Protein AF-A0A8X6IQG6-F1 (afdb_monomer)

Solvent-accessible surface area (backbone atoms only — not comparable to full-atom values): 10370 Å² total; per-residue (Å²): 112,78,70,47,63,71,40,64,59,49,93,88,38,77,62,36,40,62,38,45,77,69,77,34,54,30,52,42,53,47,52,53,52,58,15,67,30,38,29,30,86,47,95,52,67,70,47,29,67,43,33,69,79,68,55,24,20,37,36,56,24,48,40,42,39,52,47,54,39,27,59,75,64,72,44,80,60,45,41,32,34,28,35,30,71,45,24,52,83,88,33,54,69,28,29,67,56,32,57,76,70,73,40,78,55,46,84,40,75,45,38,34,32,34,47,83,96,40,80,49,72,51,44,52,68,95,61,83,78,83,75,70,72,42,82,71,43,82,53,58,69,82,41,60,42,67,57,47,52,51,56,45,50,54,49,47,50,57,50,45,71,76,39,76,84,56,96,62,55,64,70,55,50,53,51,53,49,51,56,28,54,62,51,61,44,105

Sequence (186 aa):
MDDLSKTYLSHHKPISNLFLNLDIITFREALEYVHELPYGRNFDRTDCISVFNERRGTCSTKHALIYKLGCECEIDITLHIAVFMMNKVNTPKASAILNEYNLLHIPEMHCYLRYESRIIDITFPGNNMLLKLTEEEKIEPEHLGSYKIEKHKQFIESWLISNPTIPYNMEQIFKIRELCIKRLER

Radius of gyration: 17.17 Å; Cα contacts (8 Å, |Δi|>4): 295; chains: 1; bounding box: 40×28×49 Å

Organism: Trichonephila clavata (NCBI:txid2740835)

Foldseek 3Di:
DVVQQPQFADCPADLSVLCVVVVNTTLVSLLVQLLPFWADDFPDLLALCSCSVVSYYALLSSQLSSVSRCVNSVAPKFKKKWKFWAACVLQVLLHVLCVVQVHRTAIDIGMFMDHPNDTHGSGHPPDPDDTPTHPMDTDHSNCSPPNSVVVSLVVRQVVCVVVVVRPDDSVRSVVSVVVSSVSRTD

Structure (mmCIF, N/CA/C/O backbone):
data_AF-A0A8X6IQG6-F1
#
_entry.id   AF-A0A8X6IQG6-F1
#
loop_
_atom_site.group_PDB
_atom_site.id
_atom_site.type_symbol
_atom_site.label_atom_id
_atom_site.label_alt_id
_atom_site.label_comp_id
_atom_site.label_asym_id
_atom_site.label_entity_id
_atom_site.label_seq_id
_atom_site.pdbx_PDB_ins_code
_atom_site.Cartn_x
_atom_site.Cartn_y
_atom_site.Cartn_z
_atom_site.occupancy
_atom_site.B_iso_or_equiv
_atom_site.auth_seq_id
_atom_site.auth_comp_id
_atom_site.auth_asym_id
_atom_site.auth_atom_id
_atom_site.pdbx_PDB_model_num
ATOM 1 N N . MET A 1 1 ? -5.296 -0.445 -21.176 1.00 56.53 1 MET A N 1
ATOM 2 C CA . MET A 1 1 ? -3.862 -0.350 -20.824 1.00 56.53 1 MET A CA 1
ATOM 3 C C . MET A 1 1 ? -2.959 -0.546 -22.045 1.00 56.53 1 MET A C 1
ATOM 5 O O . MET A 1 1 ? -1.751 -0.588 -21.872 1.00 56.53 1 MET A O 1
ATOM 9 N N . ASP A 1 2 ? -3.499 -0.660 -23.269 1.00 59.06 2 ASP A N 1
ATOM 10 C CA . ASP A 1 2 ? -2.714 -1.019 -24.466 1.00 59.06 2 ASP A CA 1
ATOM 11 C C . ASP A 1 2 ? -1.579 -0.046 -24.809 1.00 59.06 2 ASP A C 1
ATOM 13 O O . ASP A 1 2 ? -0.629 -0.440 -25.483 1.00 59.06 2 ASP A O 1
ATOM 17 N N . ASP A 1 3 ? -1.639 1.179 -24.288 1.00 69.69 3 ASP A N 1
ATOM 18 C CA . ASP A 1 3 ? -0.569 2.167 -24.412 1.00 69.69 3 ASP A CA 1
ATOM 19 C C . ASP A 1 3 ? 0.678 1.794 -23.584 1.00 69.69 3 ASP A C 1
ATOM 21 O O . ASP A 1 3 ? 1.782 1.717 -24.112 1.00 69.69 3 ASP A O 1
ATOM 25 N N . LEU A 1 4 ? 0.493 1.375 -22.325 1.00 76.88 4 LEU A N 1
ATOM 26 C CA . LEU A 1 4 ? 1.587 0.961 -21.431 1.00 76.88 4 LEU A CA 1
ATOM 27 C C . LEU A 1 4 ? 2.329 -0.301 -21.908 1.00 76.88 4 LEU A C 1
ATOM 29 O O . LEU A 1 4 ? 3.479 -0.524 -21.539 1.00 76.88 4 LEU A O 1
ATOM 33 N N . SER A 1 5 ? 1.693 -1.138 -22.736 1.00 69.88 5 SER A N 1
ATOM 34 C CA . SER A 1 5 ? 2.342 -2.312 -23.356 1.00 69.88 5 SER A CA 1
ATOM 35 C C . SER A 1 5 ? 3.407 -1.949 -24.388 1.00 69.88 5 SER A C 1
ATOM 37 O O . SER A 1 5 ? 4.192 -2.815 -24.757 1.00 69.88 5 SER A O 1
ATOM 39 N N . LYS A 1 6 ? 3.425 -0.708 -24.888 1.00 81.94 6 LYS A N 1
ATOM 40 C CA . LYS A 1 6 ? 4.394 -0.259 -25.898 1.00 81.94 6 LYS A CA 1
ATOM 41 C C . LYS A 1 6 ? 5.604 0.447 -25.286 1.00 81.94 6 LYS A C 1
ATOM 43 O O . LYS A 1 6 ? 6.514 0.831 -26.016 1.00 81.94 6 LYS A O 1
ATOM 48 N N . THR A 1 7 ? 5.625 0.608 -23.964 1.00 92.31 7 THR A N 1
ATOM 49 C CA . THR A 1 7 ? 6.725 1.249 -23.249 1.00 92.31 7 THR A CA 1
ATOM 50 C C . THR A 1 7 ? 7.765 0.209 -22.845 1.00 92.31 7 THR A C 1
ATOM 52 O O . THR A 1 7 ? 7.551 -0.573 -21.916 1.00 92.31 7 THR A O 1
ATOM 55 N N . TYR A 1 8 ? 8.890 0.203 -23.561 1.00 94.50 8 TYR A N 1
ATOM 56 C CA . TYR A 1 8 ? 10.042 -0.653 -23.278 1.00 94.50 8 TYR A CA 1
ATOM 57 C C . TYR A 1 8 ? 10.948 -0.042 -22.210 1.00 94.50 8 TYR A C 1
ATOM 59 O O . TYR A 1 8 ? 11.123 1.175 -22.147 1.00 94.50 8 TYR A O 1
ATOM 67 N N . LEU A 1 9 ? 11.546 -0.905 -21.392 1.00 95.62 9 LEU A N 1
ATOM 68 C CA . LEU A 1 9 ? 12.498 -0.509 -20.360 1.00 95.62 9 LEU A CA 1
ATOM 69 C C . LEU A 1 9 ? 13.883 -0.220 -20.965 1.00 95.62 9 LEU A C 1
ATOM 71 O O . LEU A 1 9 ? 14.242 -0.747 -22.017 1.00 95.62 9 LEU A O 1
ATOM 75 N N . SER A 1 10 ? 14.679 0.615 -20.290 1.00 91.12 10 SER A N 1
ATOM 76 C CA . SER A 1 10 ? 16.006 1.041 -20.764 1.00 91.12 10 SER A CA 1
ATOM 77 C C . SER A 1 10 ? 17.134 0.552 -19.853 1.00 91.12 10 SER A C 1
ATOM 79 O O . SER A 1 10 ? 17.077 0.732 -18.637 1.00 91.12 10 SER A O 1
ATOM 81 N N . HIS A 1 11 ? 18.211 0.019 -20.445 1.00 81.12 11 HIS A N 1
ATOM 82 C CA . HIS A 1 11 ? 19.366 -0.567 -19.739 1.00 81.12 11 HIS A CA 1
ATOM 83 C C . HIS A 1 11 ? 20.247 0.435 -18.950 1.00 81.12 11 HIS A C 1
ATOM 85 O O . HIS A 1 11 ? 21.277 0.073 -18.376 1.00 81.12 11 HIS A O 1
ATOM 91 N N . HIS A 1 12 ? 19.867 1.712 -18.895 1.00 87.75 12 HIS A N 1
ATOM 92 C CA . HIS A 1 12 ? 20.648 2.776 -18.247 1.00 87.75 12 HIS A CA 1
ATOM 93 C C . HIS A 1 12 ? 19.973 3.374 -17.014 1.00 87.75 12 HIS A C 1
ATOM 95 O O . HIS A 1 12 ? 20.437 4.385 -16.483 1.00 87.75 12 HIS A O 1
ATOM 101 N N . LYS A 1 13 ? 18.873 2.775 -16.561 1.00 94.12 13 LYS A N 1
ATOM 102 C CA . LYS A 1 13 ? 18.085 3.290 -15.448 1.00 94.12 13 LYS A CA 1
ATOM 103 C C . LYS A 1 13 ? 18.003 2.244 -14.328 1.00 94.12 13 LYS A C 1
ATOM 105 O O . LYS A 1 13 ? 17.827 1.060 -14.622 1.00 94.12 13 LYS A O 1
ATOM 110 N N . PRO A 1 14 ? 18.209 2.634 -13.057 1.00 95.00 14 PRO A N 1
ATOM 111 C CA . PRO A 1 14 ? 18.399 1.682 -11.968 1.00 95.00 14 PRO A CA 1
ATOM 112 C C . PRO A 1 14 ? 17.194 0.768 -11.735 1.00 95.00 14 PRO A C 1
ATOM 114 O O . PRO A 1 14 ? 17.399 -0.431 -11.568 1.00 95.00 14 PRO A O 1
ATOM 117 N N . ILE A 1 15 ? 15.960 1.283 -11.754 1.00 96.50 15 ILE A N 1
ATOM 118 C CA . ILE A 1 15 ? 14.764 0.451 -11.549 1.00 96.50 15 ILE A CA 1
ATOM 119 C C . ILE A 1 15 ? 14.514 -0.437 -12.767 1.00 96.50 15 ILE A C 1
ATOM 121 O O . ILE A 1 15 ? 14.279 -1.633 -12.614 1.00 96.50 15 ILE A O 1
ATOM 125 N N . SER A 1 16 ? 14.631 0.120 -13.971 1.00 97.12 16 SER A N 1
ATOM 126 C CA . SER A 1 16 ? 14.515 -0.611 -15.236 1.00 97.12 16 SER A CA 1
ATOM 127 C C . SER A 1 16 ? 15.464 -1.810 -15.278 1.00 97.12 16 SER A C 1
ATOM 129 O O . SER A 1 16 ? 15.049 -2.914 -15.617 1.00 97.12 16 SER A O 1
ATOM 131 N N . ASN A 1 17 ? 16.714 -1.636 -14.837 1.00 96.75 17 ASN A N 1
ATOM 132 C CA . ASN A 1 17 ? 17.703 -2.713 -14.779 1.00 96.75 17 ASN A CA 1
ATOM 133 C C . ASN A 1 17 ? 17.312 -3.857 -13.833 1.00 96.75 17 ASN A C 1
ATOM 135 O O . ASN A 1 17 ? 17.641 -5.008 -14.114 1.00 96.75 17 ASN A O 1
ATOM 139 N N . LEU A 1 18 ? 16.595 -3.578 -12.739 1.00 96.56 18 LEU A N 1
ATOM 140 C CA . LEU A 1 18 ? 16.105 -4.633 -11.844 1.00 96.56 18 LEU A CA 1
ATOM 141 C C . LEU A 1 18 ? 15.099 -5.549 -12.549 1.00 96.56 18 LEU A C 1
ATOM 143 O O . LEU A 1 18 ? 15.159 -6.762 -12.371 1.00 96.56 18 LEU A O 1
ATOM 147 N N . PHE A 1 19 ? 14.211 -4.978 -13.365 1.00 97.62 19 PHE A N 1
ATOM 148 C CA . PHE A 1 19 ? 13.245 -5.737 -14.161 1.00 97.62 19 PHE A CA 1
ATOM 149 C C . PHE A 1 19 ? 13.908 -6.462 -15.336 1.00 97.62 19 PHE A C 1
ATOM 151 O O . PHE A 1 19 ? 13.657 -7.646 -15.540 1.00 97.62 19 PHE A O 1
ATOM 158 N N . LEU A 1 20 ? 14.815 -5.796 -16.052 1.00 97.12 20 LEU A N 1
ATOM 159 C CA . LEU A 1 20 ? 15.522 -6.386 -17.194 1.00 97.12 20 LEU A CA 1
ATOM 160 C C . LEU A 1 20 ? 16.348 -7.620 -16.795 1.00 97.12 20 LEU A C 1
ATOM 162 O O . LEU A 1 20 ? 16.423 -8.575 -17.559 1.00 97.12 20 LEU A O 1
ATOM 166 N N . ASN A 1 21 ? 16.897 -7.652 -15.576 1.00 95.88 21 ASN A N 1
ATOM 167 C CA . ASN A 1 21 ? 17.583 -8.831 -15.027 1.00 95.88 21 ASN A CA 1
ATOM 168 C C . ASN A 1 21 ? 16.657 -10.037 -14.764 1.00 95.88 21 ASN A C 1
ATOM 170 O O . ASN A 1 21 ? 17.147 -11.123 -14.457 1.00 95.88 21 ASN A O 1
ATOM 174 N N . LEU A 1 22 ? 15.338 -9.847 -14.834 1.00 95.69 22 LEU A N 1
ATOM 175 C CA . LEU A 1 22 ? 14.310 -10.885 -14.719 1.00 95.69 22 LEU A CA 1
ATOM 176 C C . LEU A 1 22 ? 13.639 -11.185 -16.070 1.00 95.69 22 LEU A C 1
ATOM 178 O O . LEU A 1 22 ? 12.553 -11.759 -16.083 1.00 95.69 22 LEU A O 1
ATOM 182 N N . ASP A 1 23 ? 14.247 -10.755 -17.181 1.00 96.88 23 ASP A N 1
ATOM 183 C CA . ASP A 1 23 ? 13.692 -10.845 -18.538 1.00 96.88 23 ASP A CA 1
ATOM 184 C C . ASP A 1 23 ? 12.343 -10.112 -18.711 1.00 96.88 23 ASP A C 1
ATOM 186 O O . ASP A 1 23 ? 11.574 -10.392 -19.629 1.00 96.88 23 ASP A O 1
ATOM 190 N N . ILE A 1 24 ? 12.062 -9.134 -17.841 1.00 97.12 24 ILE A N 1
ATOM 191 C CA . ILE A 1 24 ? 10.902 -8.241 -17.930 1.00 97.12 24 ILE A CA 1
ATOM 192 C C . ILE A 1 24 ? 11.326 -7.002 -18.714 1.00 97.12 24 ILE A C 1
ATOM 194 O O . ILE A 1 24 ? 12.172 -6.232 -18.252 1.00 97.12 24 ILE A O 1
ATOM 198 N N . ILE A 1 25 ? 10.748 -6.802 -19.899 1.00 96.56 25 ILE A N 1
ATOM 199 C CA . ILE A 1 25 ? 11.247 -5.832 -20.887 1.00 96.56 25 ILE A CA 1
ATOM 200 C C . ILE A 1 25 ? 10.296 -4.658 -21.133 1.00 96.56 25 ILE A C 1
ATOM 202 O O . ILE A 1 25 ? 10.705 -3.658 -21.727 1.00 96.56 25 ILE A O 1
ATOM 206 N N . THR A 1 26 ? 9.050 -4.738 -20.663 1.00 96.31 26 THR A N 1
ATOM 207 C CA . THR A 1 26 ? 8.055 -3.662 -20.777 1.00 96.31 26 THR A CA 1
ATOM 208 C C . THR A 1 26 ? 7.528 -3.189 -19.424 1.00 96.31 26 THR A C 1
ATOM 210 O O . THR A 1 26 ? 7.520 -3.915 -18.428 1.00 96.31 26 THR A O 1
ATOM 213 N N . PHE A 1 27 ? 7.008 -1.960 -19.397 1.00 96.19 27 PHE A N 1
ATOM 214 C CA . PHE A 1 27 ? 6.355 -1.400 -18.211 1.00 96.19 27 PHE A CA 1
ATOM 215 C C . PHE A 1 27 ? 5.127 -2.212 -17.774 1.00 96.19 27 PHE A C 1
ATOM 217 O O . PHE A 1 27 ? 4.870 -2.382 -16.581 1.00 96.19 27 PHE A O 1
ATOM 224 N N . ARG A 1 28 ? 4.367 -2.742 -18.739 1.00 95.00 28 ARG A N 1
ATOM 225 C CA . ARG A 1 28 ? 3.217 -3.608 -18.462 1.00 95.00 28 ARG A CA 1
ATOM 226 C C . ARG A 1 28 ? 3.632 -4.906 -17.772 1.00 95.00 28 ARG A C 1
ATOM 228 O O . ARG A 1 28 ? 3.028 -5.258 -16.765 1.00 95.00 28 ARG A O 1
ATOM 235 N N . GLU A 1 29 ? 4.652 -5.589 -18.280 1.00 96.25 29 GLU A N 1
ATOM 236 C CA . GLU A 1 29 ? 5.151 -6.819 -17.653 1.00 96.25 29 GLU A CA 1
ATOM 237 C C . GLU A 1 29 ? 5.670 -6.537 -16.233 1.00 96.25 29 GLU A C 1
ATOM 239 O O . GLU A 1 29 ? 5.449 -7.333 -15.326 1.00 96.25 29 GLU A O 1
ATOM 244 N N . ALA A 1 30 ? 6.290 -5.373 -16.001 1.00 96.94 30 ALA A N 1
ATOM 245 C CA . ALA A 1 30 ? 6.712 -4.950 -14.666 1.00 96.94 30 ALA A CA 1
ATOM 246 C C . ALA A 1 30 ? 5.527 -4.738 -13.705 1.00 96.94 30 ALA A C 1
ATOM 248 O O . ALA A 1 30 ? 5.566 -5.202 -12.562 1.00 96.94 30 ALA A O 1
ATOM 249 N N . LEU A 1 31 ? 4.459 -4.074 -14.165 1.00 95.50 31 LEU A N 1
ATOM 250 C CA . LEU A 1 31 ? 3.200 -3.931 -13.424 1.00 95.50 31 LEU A CA 1
ATOM 251 C C . LEU A 1 31 ? 2.612 -5.295 -13.041 1.00 95.50 31 LEU A C 1
ATOM 253 O O . LEU A 1 31 ? 2.273 -5.512 -11.878 1.00 95.50 31 LEU A O 1
ATOM 257 N N . GLU A 1 32 ? 2.503 -6.200 -14.015 1.00 95.44 32 GLU A N 1
ATOM 258 C CA . GLU A 1 32 ? 1.955 -7.549 -13.841 1.00 95.44 32 GLU A CA 1
ATOM 259 C C . GLU A 1 32 ? 2.816 -8.370 -12.872 1.00 95.44 32 GLU A C 1
ATOM 261 O O . GLU A 1 32 ? 2.297 -8.956 -11.924 1.00 95.44 32 GLU A O 1
ATOM 266 N N . TYR A 1 33 ? 4.141 -8.316 -13.013 1.00 97.06 33 TYR A N 1
ATOM 267 C CA . TYR A 1 33 ? 5.068 -8.971 -12.096 1.00 97.06 33 TYR A CA 1
ATOM 268 C C . TYR A 1 33 ? 4.887 -8.501 -10.646 1.00 97.06 33 TYR A C 1
ATOM 270 O O . TYR A 1 33 ? 4.728 -9.322 -9.742 1.00 97.06 33 TYR A O 1
ATOM 278 N N . VAL A 1 34 ? 4.874 -7.184 -10.397 1.00 97.31 34 VAL A N 1
ATOM 279 C CA . VAL A 1 34 ? 4.721 -6.644 -9.031 1.00 97.31 34 VAL A CA 1
ATOM 280 C C . VAL A 1 34 ? 3.318 -6.913 -8.468 1.00 97.31 34 VAL A C 1
ATOM 282 O O . VAL A 1 34 ? 3.161 -7.115 -7.255 1.00 97.31 34 VAL A O 1
ATOM 285 N N . HIS A 1 35 ? 2.296 -6.943 -9.326 1.00 95.75 35 HIS A N 1
ATOM 286 C CA . HIS A 1 35 ? 0.934 -7.310 -8.945 1.00 95.75 35 HIS A CA 1
ATOM 287 C C . HIS A 1 35 ? 0.863 -8.728 -8.370 1.00 95.75 35 HIS A C 1
ATOM 289 O O . HIS A 1 35 ? 0.289 -8.915 -7.293 1.00 95.75 35 HIS A O 1
ATOM 295 N N . GLU A 1 36 ? 1.516 -9.686 -9.031 1.00 96.19 36 GLU A N 1
ATOM 296 C CA . GLU A 1 36 ? 1.530 -11.098 -8.633 1.00 96.19 36 GLU A CA 1
ATOM 297 C C . GLU A 1 36 ? 2.322 -11.376 -7.348 1.00 96.19 36 GLU A C 1
ATOM 299 O O . GLU A 1 36 ? 2.091 -12.389 -6.681 1.00 96.19 36 GLU A O 1
ATOM 304 N N . LEU A 1 37 ? 3.218 -10.471 -6.934 1.00 96.62 37 LEU A N 1
ATOM 305 C CA . LEU A 1 37 ? 3.945 -10.642 -5.677 1.00 96.62 37 LEU A CA 1
ATOM 306 C C . LEU A 1 37 ? 2.983 -10.701 -4.469 1.00 96.62 37 LEU A C 1
ATOM 308 O O . LEU A 1 37 ? 1.997 -9.960 -4.409 1.00 96.62 37 LEU A O 1
ATOM 312 N N . PRO A 1 38 ? 3.270 -11.519 -3.446 1.00 95.69 38 PRO A N 1
ATOM 313 C CA . PRO A 1 38 ? 2.532 -11.524 -2.190 1.00 95.69 38 PRO A CA 1
ATOM 314 C C . PRO A 1 38 ? 2.387 -10.138 -1.551 1.00 95.69 38 PRO A C 1
ATOM 316 O O . PRO A 1 38 ? 3.282 -9.287 -1.605 1.00 95.69 38 PRO A O 1
ATOM 319 N N . TYR A 1 39 ? 1.244 -9.927 -0.899 1.00 95.88 39 TYR A N 1
ATOM 320 C CA . TYR A 1 39 ? 1.082 -8.793 0.001 1.00 95.88 39 TYR A CA 1
ATOM 321 C C . TYR A 1 39 ? 1.828 -9.077 1.306 1.00 95.88 39 TYR A C 1
ATOM 323 O O . TYR A 1 39 ? 1.640 -10.141 1.892 1.00 95.88 39 TYR A O 1
ATOM 331 N N . GLY A 1 40 ? 2.633 -8.132 1.787 1.00 94.69 40 GLY A N 1
ATOM 332 C CA . GLY A 1 40 ? 3.347 -8.285 3.054 1.00 94.69 40 GLY A CA 1
ATOM 333 C C . GLY A 1 40 ? 4.202 -7.078 3.411 1.00 94.69 40 GLY A C 1
ATOM 334 O O . GLY A 1 40 ? 4.637 -6.335 2.529 1.00 94.69 40 GLY A O 1
ATOM 335 N N . ARG A 1 41 ? 4.433 -6.863 4.710 1.00 93.56 41 ARG A N 1
ATOM 336 C CA . ARG A 1 41 ? 5.362 -5.831 5.185 1.00 93.56 41 ARG A CA 1
ATOM 337 C C . ARG A 1 41 ? 6.787 -6.143 4.728 1.00 93.56 41 ARG A C 1
ATOM 339 O O . ARG A 1 41 ? 7.302 -7.225 4.997 1.00 93.56 41 ARG A O 1
ATOM 346 N N . ASN A 1 42 ? 7.420 -5.164 4.092 1.00 94.75 42 ASN A N 1
ATOM 347 C CA . ASN A 1 42 ? 8.869 -5.140 3.914 1.00 94.75 42 ASN A CA 1
ATOM 348 C C . ASN A 1 42 ? 9.559 -4.751 5.230 1.00 94.75 42 ASN A C 1
ATOM 350 O O . ASN A 1 42 ? 8.933 -4.100 6.078 1.00 94.75 42 ASN A O 1
ATOM 354 N N . PHE A 1 43 ? 10.829 -5.133 5.391 1.00 90.56 43 PHE A N 1
ATOM 355 C CA . PHE A 1 43 ? 11.639 -4.775 6.559 1.00 90.56 43 PHE A CA 1
ATOM 356 C C . PHE A 1 43 ? 11.769 -3.254 6.695 1.00 90.56 43 PHE A C 1
ATOM 358 O O . PHE A 1 43 ? 11.436 -2.691 7.738 1.00 90.56 43 PHE A O 1
ATOM 365 N N . ASP A 1 44 ? 12.171 -2.592 5.609 1.00 89.12 44 ASP A N 1
ATOM 366 C CA . ASP A 1 44 ? 12.093 -1.142 5.473 1.00 89.12 44 ASP A CA 1
ATOM 367 C C . ASP A 1 44 ? 10.909 -0.776 4.573 1.00 89.12 44 ASP A C 1
ATOM 369 O O . ASP A 1 44 ? 10.819 -1.160 3.410 1.00 89.12 44 ASP A O 1
ATOM 373 N N . ARG A 1 45 ? 9.965 -0.023 5.137 1.00 86.69 45 ARG A N 1
ATOM 374 C CA . ARG A 1 45 ? 8.728 0.395 4.465 1.00 86.69 45 ARG A CA 1
ATOM 375 C C . ARG A 1 45 ? 8.921 1.609 3.555 1.00 86.69 45 ARG A C 1
ATOM 377 O O . ARG A 1 45 ? 7.992 1.950 2.823 1.00 86.69 45 ARG A O 1
ATOM 384 N N . THR A 1 46 ? 10.069 2.273 3.649 1.00 87.25 46 THR A N 1
ATOM 385 C CA . THR A 1 46 ? 10.440 3.445 2.846 1.00 87.25 46 THR A CA 1
ATOM 386 C C . THR A 1 46 ? 11.315 3.071 1.652 1.00 87.25 46 THR A C 1
ATOM 388 O O . THR A 1 46 ? 11.318 3.781 0.647 1.00 87.25 46 THR A O 1
ATOM 391 N N . ASP A 1 47 ? 11.965 1.907 1.703 1.00 92.00 47 ASP A N 1
ATOM 392 C CA . ASP A 1 47 ? 12.685 1.337 0.572 1.00 92.00 47 ASP A CA 1
ATOM 393 C C . ASP A 1 47 ? 11.757 0.499 -0.320 1.00 92.00 47 ASP A C 1
ATOM 395 O O . ASP A 1 47 ? 11.416 -0.642 -0.011 1.00 92.00 47 ASP A O 1
ATOM 399 N N . CYS A 1 48 ? 11.357 1.041 -1.470 1.00 92.44 48 CYS A N 1
ATOM 400 C CA . CYS A 1 48 ? 10.561 0.298 -2.448 1.00 92.44 48 CYS A CA 1
ATOM 401 C C . CYS A 1 48 ? 11.357 -0.783 -3.203 1.00 92.44 48 CYS A C 1
ATOM 403 O O . CYS A 1 48 ? 10.744 -1.672 -3.792 1.00 92.44 48 CYS A O 1
ATOM 405 N N . ILE A 1 49 ? 12.697 -0.746 -3.187 1.00 94.94 49 ILE A N 1
ATOM 406 C CA . ILE A 1 49 ? 13.538 -1.773 -3.829 1.00 94.94 49 ILE A CA 1
ATOM 407 C C . ILE A 1 49 ? 13.444 -3.101 -3.079 1.00 94.94 49 ILE A C 1
ATOM 409 O O . ILE A 1 49 ? 13.541 -4.168 -3.691 1.00 94.94 49 ILE A O 1
ATOM 413 N N . SER A 1 50 ? 13.149 -3.055 -1.777 1.00 94.50 50 SER A N 1
ATOM 414 C CA . SER A 1 50 ? 12.872 -4.234 -0.952 1.00 94.50 50 SER A CA 1
ATOM 415 C C . SER A 1 50 ? 11.802 -5.165 -1.540 1.00 94.50 50 SER A C 1
ATOM 417 O O . SER A 1 50 ? 11.828 -6.362 -1.261 1.00 94.50 50 SER A O 1
ATOM 419 N N . VAL A 1 51 ? 10.912 -4.668 -2.410 1.00 96.56 51 VAL A N 1
ATOM 420 C CA . VAL A 1 51 ? 9.919 -5.487 -3.123 1.00 96.56 51 VAL A CA 1
ATOM 421 C C . VAL A 1 51 ? 10.576 -6.572 -3.979 1.00 96.56 51 VAL A C 1
ATOM 423 O O . VAL A 1 51 ? 10.076 -7.696 -4.019 1.00 96.56 51 VAL A O 1
ATOM 426 N N . PHE A 1 52 ? 11.715 -6.276 -4.611 1.00 92.50 52 PHE A N 1
ATOM 427 C CA . PHE A 1 52 ? 12.484 -7.266 -5.368 1.00 92.50 52 PHE A CA 1
ATOM 428 C C . PHE A 1 52 ? 13.182 -8.267 -4.453 1.00 92.50 52 PHE A C 1
ATOM 430 O O . PHE A 1 52 ? 13.068 -9.477 -4.653 1.00 92.50 52 PHE A O 1
ATOM 437 N N . ASN A 1 53 ? 13.887 -7.759 -3.441 1.00 90.25 53 ASN A N 1
ATOM 438 C CA . ASN A 1 53 ? 14.730 -8.576 -2.569 1.00 90.25 53 ASN A CA 1
ATOM 439 C C . ASN A 1 53 ? 13.899 -9.520 -1.691 1.00 90.25 53 ASN A C 1
ATOM 441 O O . ASN A 1 53 ? 14.249 -10.684 -1.520 1.00 90.25 53 ASN A O 1
ATOM 445 N N . GLU A 1 54 ? 12.778 -9.031 -1.162 1.00 95.75 54 GLU A N 1
ATOM 446 C CA . GLU A 1 54 ? 11.884 -9.798 -0.292 1.00 95.75 54 GLU A CA 1
ATOM 447 C C . GLU A 1 54 ? 10.753 -10.501 -1.055 1.00 95.75 54 GLU A C 1
ATOM 449 O O . GLU A 1 54 ? 9.988 -11.250 -0.447 1.00 95.75 54 GLU A O 1
ATOM 454 N N . ARG A 1 55 ? 10.625 -10.261 -2.369 1.00 95.69 55 ARG A N 1
ATOM 455 C CA . ARG A 1 55 ? 9.577 -10.822 -3.242 1.00 95.69 55 ARG A CA 1
ATOM 456 C C . ARG A 1 55 ? 8.160 -10.646 -2.689 1.00 95.69 55 ARG A C 1
ATOM 458 O O . ARG A 1 55 ? 7.324 -11.536 -2.804 1.00 95.69 55 ARG A O 1
ATOM 465 N N . ARG A 1 56 ? 7.887 -9.500 -2.068 1.00 96.56 56 ARG A N 1
ATOM 466 C CA . ARG A 1 56 ? 6.583 -9.130 -1.496 1.00 96.56 56 ARG A CA 1
ATOM 467 C C . ARG A 1 56 ? 6.513 -7.627 -1.287 1.00 96.56 56 ARG A C 1
ATOM 469 O O . ARG A 1 56 ? 7.541 -6.958 -1.220 1.00 96.56 56 ARG A O 1
ATOM 476 N N . GLY A 1 57 ? 5.315 -7.092 -1.102 1.00 96.56 57 GLY A N 1
ATOM 477 C CA . GLY A 1 57 ? 5.189 -5.702 -0.684 1.00 96.56 57 GLY A CA 1
ATOM 478 C C . GLY A 1 57 ? 3.793 -5.311 -0.247 1.00 96.56 57 GLY A C 1
ATOM 479 O O . GLY A 1 57 ? 2.831 -6.058 -0.401 1.00 96.56 57 GLY A O 1
ATOM 480 N N . THR A 1 58 ? 3.680 -4.107 0.296 1.00 95.56 58 THR A N 1
ATOM 481 C CA . THR A 1 58 ? 2.389 -3.502 0.645 1.00 95.56 58 THR A CA 1
ATOM 482 C C . THR A 1 58 ? 1.887 -2.619 -0.492 1.00 95.56 58 THR A C 1
ATOM 484 O O . THR A 1 58 ? 2.604 -2.389 -1.465 1.00 95.56 58 THR A O 1
ATOM 487 N N . CYS A 1 59 ? 0.690 -2.041 -0.346 1.00 95.62 59 CYS A N 1
ATOM 488 C CA . CYS A 1 59 ? 0.223 -1.012 -1.272 1.00 95.62 59 CYS A CA 1
ATOM 489 C C . CYS A 1 59 ? 1.224 0.155 -1.380 1.00 95.62 59 CYS A C 1
ATOM 491 O O . CYS A 1 59 ? 1.435 0.676 -2.463 1.00 95.62 59 CYS A O 1
ATOM 493 N N . SER A 1 60 ? 1.914 0.536 -0.300 1.00 96.50 60 SER A N 1
ATOM 494 C CA . SER A 1 60 ? 2.915 1.608 -0.356 1.00 96.50 60 SER A CA 1
ATOM 495 C C . SER A 1 60 ? 4.135 1.227 -1.202 1.00 96.50 60 SER A C 1
ATOM 497 O O . SER A 1 60 ? 4.455 1.914 -2.167 1.00 96.50 60 SER A O 1
ATOM 499 N N . THR A 1 61 ? 4.818 0.134 -0.858 1.00 97.12 61 THR A N 1
ATOM 500 C CA . THR A 1 61 ? 6.108 -0.224 -1.471 1.00 97.12 61 THR A CA 1
ATOM 501 C C . THR A 1 61 ? 5.958 -0.697 -2.915 1.00 97.12 61 THR A C 1
ATOM 503 O O . THR A 1 61 ? 6.755 -0.297 -3.762 1.00 97.12 61 THR A O 1
ATOM 506 N N . LYS A 1 62 ? 4.900 -1.458 -3.230 1.00 97.62 62 LYS A N 1
ATOM 507 C CA . LYS A 1 62 ? 4.611 -1.894 -4.605 1.00 97.62 62 LYS A CA 1
ATOM 508 C C . LYS A 1 62 ? 4.346 -0.716 -5.545 1.00 97.62 62 LYS A C 1
ATOM 510 O O . LYS A 1 62 ? 4.951 -0.635 -6.610 1.00 97.62 62 LYS A O 1
ATOM 515 N N . HIS A 1 63 ? 3.474 0.213 -5.151 1.00 97.62 63 HIS A N 1
ATOM 516 C CA . HIS A 1 63 ? 3.140 1.355 -6.003 1.00 97.62 63 HIS A CA 1
ATOM 517 C C . HIS A 1 63 ? 4.281 2.368 -6.089 1.00 97.62 63 HIS A C 1
ATOM 519 O O . HIS A 1 63 ? 4.506 2.909 -7.164 1.00 97.62 63 HIS A O 1
ATOM 525 N N . ALA A 1 64 ? 5.056 2.575 -5.019 1.00 97.56 64 ALA A N 1
ATOM 526 C CA . ALA A 1 64 ? 6.265 3.397 -5.088 1.00 97.56 64 ALA A CA 1
ATOM 527 C C . ALA A 1 64 ? 7.292 2.851 -6.082 1.00 97.56 64 ALA A C 1
ATOM 529 O O . ALA A 1 64 ? 7.904 3.626 -6.814 1.00 97.56 64 ALA A O 1
ATOM 530 N N . LEU A 1 65 ? 7.470 1.526 -6.122 1.00 97.69 65 LEU A N 1
ATOM 531 C CA . LEU A 1 65 ? 8.390 0.898 -7.062 1.00 97.69 65 LEU A CA 1
ATOM 532 C C . LEU A 1 65 ? 7.971 1.172 -8.511 1.00 97.69 65 LEU A C 1
ATOM 534 O O . LEU A 1 65 ? 8.781 1.624 -9.319 1.00 97.69 65 LEU A O 1
ATOM 538 N N . ILE A 1 66 ? 6.696 0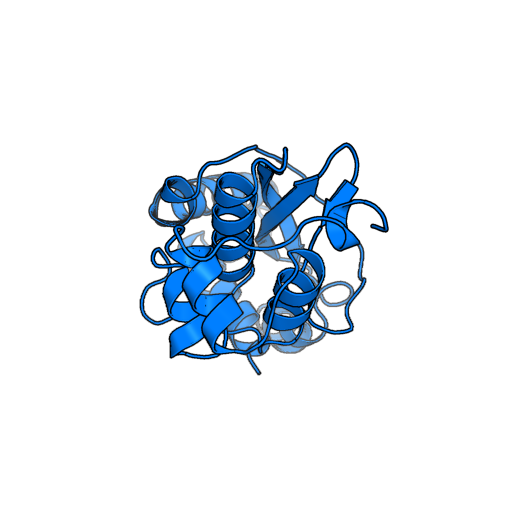.939 -8.823 1.00 97.88 66 ILE A N 1
ATOM 539 C CA . ILE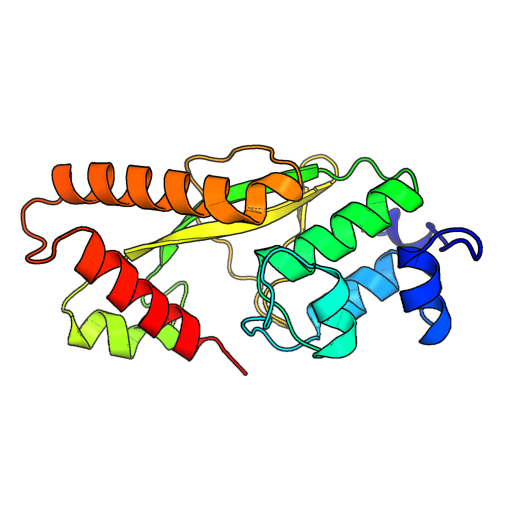 A 1 66 ? 6.159 1.169 -10.166 1.00 97.88 66 ILE A CA 1
ATOM 540 C C . ILE A 1 66 ? 6.114 2.657 -10.519 1.00 97.88 66 ILE A C 1
ATOM 542 O O . ILE A 1 66 ? 6.393 3.005 -11.661 1.00 97.88 66 ILE A O 1
ATOM 546 N N . TYR A 1 67 ? 5.821 3.544 -9.565 1.00 97.94 67 TYR A N 1
ATOM 547 C CA . TYR A 1 67 ? 5.912 4.990 -9.777 1.00 97.94 67 TYR A CA 1
ATOM 548 C C . TYR A 1 67 ? 7.316 5.387 -10.236 1.00 97.94 67 TYR A C 1
ATOM 550 O O . TYR A 1 67 ? 7.460 6.014 -11.280 1.00 97.94 67 TYR A O 1
ATOM 558 N N . LYS A 1 68 ? 8.358 4.946 -9.514 1.00 97.12 68 LYS A N 1
ATOM 559 C CA . LYS A 1 68 ? 9.751 5.234 -9.885 1.00 97.12 68 LYS A CA 1
ATOM 560 C C . LYS A 1 68 ? 10.115 4.664 -11.255 1.00 97.12 68 LYS A C 1
ATOM 562 O O . LYS A 1 68 ? 10.779 5.352 -12.025 1.00 97.12 68 LYS A O 1
ATOM 567 N N . LEU A 1 69 ? 9.653 3.455 -11.583 1.00 97.31 69 LEU A N 1
ATOM 568 C CA . LEU A 1 69 ? 9.811 2.902 -12.931 1.00 97.31 69 LEU A CA 1
ATOM 569 C C . LEU A 1 69 ? 9.120 3.782 -13.987 1.00 97.31 69 LEU A C 1
ATOM 571 O O . LEU A 1 69 ? 9.684 4.028 -15.049 1.00 97.31 69 LEU A O 1
ATOM 575 N N . GLY A 1 70 ? 7.921 4.284 -13.687 1.00 96.31 70 GLY A N 1
ATOM 576 C CA . GLY A 1 70 ? 7.166 5.170 -14.569 1.00 96.31 70 GLY A CA 1
ATOM 577 C C . GLY A 1 70 ? 7.910 6.474 -14.834 1.00 96.31 70 GLY A C 1
ATOM 578 O O . GLY A 1 70 ? 8.018 6.878 -15.987 1.00 96.31 70 GLY A O 1
ATOM 579 N N . CYS A 1 71 ? 8.523 7.063 -13.802 1.00 95.81 71 CYS A N 1
ATOM 580 C CA . CYS A 1 71 ? 9.396 8.227 -13.956 1.00 95.81 71 CYS A CA 1
ATOM 581 C C . CYS A 1 71 ? 10.598 7.938 -14.870 1.00 95.81 71 CYS A C 1
ATOM 583 O O . CYS A 1 71 ? 10.948 8.772 -15.699 1.00 95.81 71 CYS A O 1
ATOM 585 N N . GLU A 1 72 ? 11.236 6.768 -14.744 1.00 96.75 72 GLU A N 1
ATOM 586 C CA . GLU A 1 72 ? 12.351 6.380 -15.624 1.00 96.75 72 GLU A CA 1
ATOM 587 C C . GLU A 1 72 ? 11.930 6.202 -17.086 1.00 96.75 72 GLU A C 1
ATOM 589 O O . GLU A 1 72 ? 12.749 6.431 -17.978 1.00 96.75 72 GLU A O 1
ATOM 594 N N . CYS A 1 73 ? 10.675 5.806 -17.304 1.00 95.12 73 CYS A N 1
ATOM 595 C CA . CYS A 1 73 ? 10.062 5.590 -18.611 1.00 95.12 73 CYS A CA 1
ATOM 596 C C . CYS A 1 73 ? 9.316 6.825 -19.150 1.00 95.12 73 CYS A C 1
ATOM 598 O O . CYS A 1 73 ? 8.645 6.712 -20.173 1.00 95.12 73 CYS A O 1
ATOM 600 N N . GLU A 1 74 ? 9.391 7.969 -18.459 1.00 94.62 74 GLU A N 1
ATOM 601 C CA . GLU A 1 74 ? 8.691 9.217 -18.811 1.00 94.62 74 GLU A CA 1
ATOM 602 C C . GLU A 1 74 ? 7.163 9.049 -18.957 1.00 94.62 74 GLU A C 1
ATOM 604 O O . GLU A 1 74 ? 6.503 9.726 -19.744 1.00 94.62 74 GLU A O 1
ATOM 609 N N . ILE A 1 75 ? 6.584 8.140 -18.170 1.00 94.44 75 ILE A N 1
ATOM 610 C CA . ILE A 1 75 ? 5.139 7.912 -18.105 1.00 94.44 75 ILE A CA 1
ATOM 611 C C . ILE A 1 75 ? 4.536 8.900 -17.105 1.00 94.44 75 ILE A C 1
ATOM 613 O O . ILE A 1 75 ? 4.960 8.945 -15.950 1.00 94.44 75 ILE A O 1
ATOM 617 N N . ASP A 1 76 ? 3.502 9.640 -17.519 1.00 94.81 76 ASP A N 1
ATOM 618 C CA . ASP A 1 76 ? 2.731 10.534 -16.641 1.00 94.81 76 ASP A CA 1
ATOM 619 C C . ASP A 1 76 ? 1.815 9.736 -15.699 1.00 94.81 76 ASP A C 1
ATOM 621 O O . ASP A 1 76 ? 0.598 9.618 -15.872 1.00 94.81 76 ASP A O 1
ATOM 625 N N . ILE A 1 77 ? 2.446 9.102 -14.717 1.00 95.88 77 ILE A N 1
ATOM 626 C CA . ILE A 1 77 ? 1.805 8.370 -13.636 1.00 95.88 77 ILE A CA 1
ATOM 627 C C . ILE A 1 77 ? 2.028 9.129 -12.334 1.00 95.88 77 ILE A C 1
ATOM 629 O O . ILE A 1 77 ? 3.092 9.690 -12.094 1.00 95.88 77 ILE A O 1
ATOM 633 N N . THR A 1 78 ? 1.022 9.153 -11.468 1.00 97.62 78 THR A N 1
ATOM 634 C CA . THR A 1 78 ? 1.080 9.857 -10.183 1.00 97.62 78 THR A CA 1
ATOM 635 C C . THR A 1 78 ? 0.777 8.908 -9.036 1.00 97.62 78 THR A C 1
ATOM 637 O O . THR A 1 78 ? -0.016 7.978 -9.182 1.00 97.62 78 THR A O 1
ATOM 640 N N . LEU A 1 79 ? 1.421 9.128 -7.892 1.00 97.88 79 LEU A N 1
ATOM 641 C CA . LEU A 1 79 ? 1.220 8.348 -6.677 1.00 97.88 79 LEU A CA 1
ATOM 642 C C . LEU A 1 79 ? 0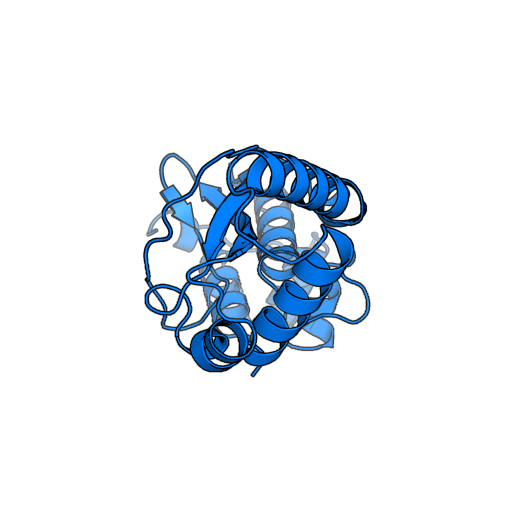.199 9.046 -5.775 1.00 97.88 79 LEU A C 1
ATOM 644 O O . LEU A 1 79 ? 0.262 10.258 -5.580 1.00 97.88 79 LEU A O 1
ATOM 648 N N . HIS A 1 80 ? -0.744 8.283 -5.229 1.00 97.88 80 HIS A N 1
ATOM 649 C CA . HIS A 1 80 ? -1.828 8.815 -4.405 1.00 97.88 80 HIS A CA 1
ATOM 650 C C . HIS A 1 80 ? -2.007 7.994 -3.140 1.00 97.88 80 HIS A C 1
ATOM 652 O O . HIS A 1 80 ? -1.793 6.779 -3.127 1.00 97.88 80 HIS A O 1
ATOM 658 N N . ILE A 1 81 ? -2.459 8.665 -2.087 1.00 97.88 81 ILE A N 1
ATOM 659 C CA . ILE A 1 81 ? -3.038 8.028 -0.907 1.00 97.88 81 ILE A CA 1
ATOM 660 C C . ILE A 1 81 ? -4.491 8.447 -0.769 1.00 97.88 81 ILE A C 1
ATOM 662 O O . ILE A 1 81 ? -4.874 9.541 -1.169 1.00 97.88 81 ILE A O 1
ATOM 666 N N . ALA A 1 82 ? -5.296 7.567 -0.193 1.00 97.69 82 ALA A N 1
ATOM 667 C CA . ALA A 1 82 ? -6.662 7.881 0.186 1.00 97.69 82 ALA A CA 1
ATOM 668 C C . ALA A 1 82 ? -7.089 6.981 1.341 1.00 97.69 82 ALA A C 1
ATOM 670 O O . ALA A 1 82 ? -6.541 5.892 1.547 1.00 97.69 82 ALA A O 1
ATOM 671 N N . VAL A 1 83 ? -8.102 7.414 2.074 1.00 98.19 83 VAL A N 1
ATOM 672 C CA . VAL A 1 83 ? -8.711 6.624 3.135 1.00 98.19 83 VAL A CA 1
ATOM 673 C C . VAL A 1 83 ? -9.827 5.758 2.565 1.00 98.19 83 VAL A C 1
ATOM 675 O O . VAL A 1 83 ? -10.638 6.211 1.760 1.00 98.19 83 VAL A O 1
ATOM 678 N N . PHE A 1 84 ? -9.909 4.514 3.028 1.00 97.44 84 PHE A N 1
ATOM 679 C CA . PHE A 1 84 ? -11.107 3.691 2.900 1.00 97.44 84 PHE A CA 1
ATOM 680 C C . PHE A 1 84 ? -11.507 3.113 4.253 1.00 97.44 84 PHE A C 1
ATOM 682 O O . PHE A 1 84 ? -10.689 2.940 5.157 1.00 97.44 84 PHE A O 1
ATOM 689 N N . MET A 1 85 ? -12.784 2.767 4.383 1.00 97.81 85 MET A N 1
ATOM 690 C CA . MET A 1 85 ? -13.300 2.115 5.583 1.00 97.81 85 MET A CA 1
ATOM 691 C C . MET A 1 85 ? -13.195 0.600 5.420 1.00 97.81 85 MET A C 1
ATOM 693 O O . MET A 1 85 ? -14.046 -0.018 4.773 1.00 97.81 85 MET A O 1
ATOM 697 N N . MET A 1 86 ? -12.148 0.001 5.985 1.00 97.38 86 MET A N 1
ATOM 698 C CA . MET A 1 86 ? -11.932 -1.445 5.980 1.00 97.38 86 MET A CA 1
ATOM 699 C C . MET A 1 86 ? -13.041 -2.144 6.767 1.00 97.38 86 MET A C 1
ATOM 701 O O . MET A 1 86 ? -13.311 -1.785 7.909 1.00 97.38 86 MET A O 1
ATOM 705 N N . ASN A 1 87 ? -13.689 -3.140 6.166 1.00 96.94 87 ASN A N 1
ATOM 706 C CA . ASN A 1 87 ? -14.805 -3.877 6.755 1.00 96.94 87 ASN A CA 1
ATOM 707 C C . ASN A 1 87 ? -14.870 -5.322 6.230 1.00 96.94 87 ASN A C 1
ATOM 709 O O . ASN A 1 87 ? -14.091 -5.733 5.373 1.00 96.94 87 ASN A O 1
ATOM 713 N N . LYS A 1 88 ? -15.836 -6.109 6.718 1.00 95.50 88 LYS A N 1
ATOM 714 C CA . LYS A 1 88 ? -15.996 -7.524 6.333 1.00 95.50 88 LYS A CA 1
ATOM 715 C C . LYS A 1 88 ? -16.303 -7.766 4.848 1.00 95.50 88 LYS A C 1
ATOM 717 O O . LYS A 1 88 ? -16.065 -8.869 4.372 1.00 95.50 88 LYS A O 1
ATOM 722 N N . VAL A 1 89 ? -16.860 -6.780 4.142 1.00 93.75 89 VAL A N 1
ATOM 723 C CA . VAL A 1 89 ? -17.207 -6.886 2.716 1.00 93.75 89 VAL A CA 1
ATOM 724 C C . VAL A 1 89 ? -15.970 -6.611 1.874 1.00 93.75 89 VAL A C 1
ATOM 726 O O . VAL A 1 89 ? -15.588 -7.452 1.069 1.00 93.75 89 VAL A O 1
ATOM 729 N N . ASN A 1 90 ? -15.312 -5.468 2.100 1.00 93.94 90 ASN A N 1
ATOM 730 C CA . ASN A 1 90 ? -14.158 -5.063 1.296 1.00 93.94 90 ASN A CA 1
ATOM 731 C C . ASN A 1 90 ? -12.821 -5.670 1.750 1.00 93.94 90 ASN A C 1
ATOM 733 O O . ASN A 1 90 ? -11.820 -5.608 1.042 1.00 93.94 90 ASN A O 1
ATOM 737 N N . THR A 1 91 ? -12.762 -6.261 2.938 1.00 93.94 91 THR A N 1
ATOM 738 C CA . THR A 1 91 ? -11.563 -6.932 3.444 1.00 93.94 91 THR A CA 1
ATOM 739 C C . THR A 1 91 ? -11.960 -8.162 4.269 1.00 93.94 91 THR A C 1
ATOM 741 O O . THR A 1 91 ? -11.760 -8.201 5.486 1.00 93.94 91 THR A O 1
ATOM 744 N N . PRO A 1 92 ? -12.509 -9.219 3.630 1.00 94.31 92 PRO A N 1
ATOM 745 C CA . PRO A 1 92 ? -13.047 -10.382 4.344 1.00 94.31 92 PRO A CA 1
ATOM 746 C C . PRO A 1 92 ? -12.037 -11.069 5.269 1.00 94.31 92 PRO A C 1
ATOM 748 O O . PRO A 1 92 ? -12.401 -11.525 6.352 1.00 94.31 92 PRO A O 1
ATOM 751 N N . LYS A 1 93 ? -10.750 -11.083 4.898 1.00 94.38 93 LYS A N 1
ATOM 752 C CA . LYS A 1 93 ? -9.670 -11.664 5.715 1.00 94.38 93 LYS A CA 1
ATOM 753 C C . LYS A 1 93 ? -9.465 -10.962 7.067 1.00 94.38 93 LYS A C 1
ATOM 755 O O . LYS A 1 93 ? -8.998 -11.599 8.007 1.00 94.38 93 LYS A O 1
ATOM 760 N N . ALA A 1 94 ? -9.836 -9.686 7.186 1.00 95.94 94 ALA A N 1
ATOM 761 C CA . ALA A 1 94 ? -9.761 -8.932 8.439 1.00 95.94 94 ALA A CA 1
ATOM 762 C C . ALA A 1 94 ? -11.016 -9.092 9.320 1.00 95.94 94 ALA A C 1
ATOM 764 O O . ALA A 1 94 ? -11.006 -8.677 10.477 1.00 95.94 94 ALA A O 1
ATOM 765 N N . SER A 1 95 ? -12.087 -9.712 8.807 1.00 96.62 95 SER A N 1
ATOM 766 C CA . SER A 1 95 ? -13.392 -9.773 9.486 1.00 96.62 95 SER A CA 1
ATOM 767 C C . SER A 1 95 ? -13.333 -10.385 10.887 1.00 96.62 95 SER A C 1
ATOM 769 O O . SER A 1 95 ? -13.981 -9.872 11.793 1.00 96.62 95 SER A O 1
ATOM 771 N N . ALA A 1 96 ? -12.529 -11.433 11.088 1.00 97.69 96 ALA A N 1
ATOM 772 C CA . ALA A 1 96 ? -12.379 -12.075 12.393 1.00 97.69 96 ALA A CA 1
ATOM 773 C C . ALA A 1 96 ? -11.835 -11.107 13.457 1.00 97.69 96 ALA A C 1
ATOM 775 O O . ALA A 1 96 ? -12.364 -11.072 14.561 1.00 97.69 96 ALA A O 1
ATOM 776 N N . ILE A 1 97 ? -10.838 -10.288 13.100 1.00 98.38 97 ILE A N 1
ATOM 777 C CA . ILE A 1 97 ? -10.267 -9.277 14.000 1.00 98.38 97 ILE A CA 1
ATOM 778 C C . ILE A 1 97 ? -11.299 -8.184 14.280 1.00 98.38 97 ILE A C 1
ATOM 780 O O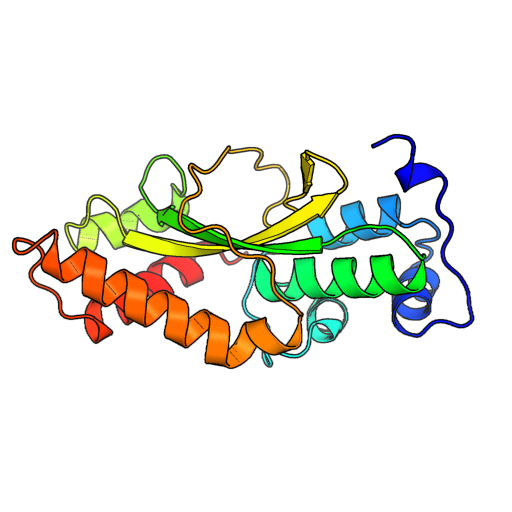 . ILE A 1 97 ? -11.542 -7.844 15.429 1.00 98.38 97 ILE A O 1
ATOM 784 N N . LEU A 1 98 ? -11.954 -7.660 13.243 1.00 98.31 98 LEU A N 1
ATOM 785 C CA . LEU A 1 98 ? -12.974 -6.622 13.419 1.00 98.31 98 LEU A CA 1
ATOM 786 C C . LEU A 1 98 ? -14.111 -7.079 14.347 1.00 98.31 98 LEU A C 1
ATOM 788 O O . LEU A 1 98 ? -14.517 -6.326 15.228 1.00 98.31 98 LEU A O 1
ATOM 792 N N . ASN A 1 99 ? -14.566 -8.326 14.204 1.00 97.94 99 ASN A N 1
ATOM 793 C CA . ASN A 1 99 ? -15.589 -8.908 15.070 1.00 97.94 99 ASN A CA 1
ATOM 794 C C . ASN A 1 99 ? -15.103 -9.084 16.518 1.00 97.94 99 ASN A C 1
ATOM 796 O O . ASN A 1 99 ? -15.860 -8.792 17.437 1.00 97.94 99 ASN A O 1
ATOM 800 N N . GLU A 1 100 ? -13.857 -9.524 16.727 1.00 98.12 100 GLU A N 1
ATOM 801 C CA . GLU A 1 100 ? -13.252 -9.670 18.064 1.00 98.12 100 GLU A CA 1
ATOM 802 C C . GLU A 1 100 ? -13.268 -8.347 18.845 1.00 98.12 100 GLU A C 1
ATOM 804 O O . GLU A 1 100 ? -13.559 -8.328 20.040 1.00 98.12 100 GLU A O 1
ATOM 809 N N . TYR A 1 101 ? -13.033 -7.233 18.150 1.00 98.12 101 TYR A N 1
ATOM 810 C CA . TYR A 1 101 ? -13.058 -5.887 18.725 1.00 98.12 101 TYR A CA 1
ATOM 811 C C . TYR A 1 101 ? -14.409 -5.168 18.557 1.00 98.12 101 TYR A C 1
ATOM 813 O O . TYR A 1 101 ? -14.498 -3.973 18.815 1.00 98.12 101 TYR A O 1
ATOM 821 N N . ASN A 1 102 ? -15.477 -5.854 18.133 1.00 97.50 102 ASN A N 1
ATOM 822 C CA . ASN A 1 102 ? -16.806 -5.263 17.904 1.00 97.50 102 ASN A CA 1
ATOM 823 C C . ASN A 1 102 ? -16.803 -4.006 17.002 1.00 97.50 102 ASN A C 1
ATOM 825 O O . ASN A 1 102 ? -17.606 -3.089 17.184 1.00 97.50 102 ASN A O 1
ATOM 829 N N . LEU A 1 103 ? -15.910 -3.953 16.011 1.00 98.12 103 LEU A N 1
ATOM 830 C CA . LEU A 1 103 ? -15.820 -2.862 15.042 1.00 98.12 103 LEU A CA 1
ATOM 831 C C . LEU A 1 103 ? -16.519 -3.254 13.738 1.00 98.12 103 LEU A C 1
ATOM 833 O O . LEU A 1 103 ? -16.158 -4.235 13.094 1.00 98.12 103 LEU A O 1
ATOM 837 N N . LEU A 1 104 ? -17.490 -2.454 13.292 1.00 97.12 104 LEU A N 1
ATOM 838 C CA . LEU A 1 104 ? -18.111 -2.647 11.972 1.00 97.12 104 LEU A CA 1
ATOM 839 C C . LEU A 1 104 ? -17.133 -2.348 10.831 1.00 97.12 104 LEU A C 1
ATOM 841 O O . LEU A 1 104 ? -17.179 -2.980 9.772 1.00 97.12 104 LEU A O 1
ATOM 845 N N . HIS A 1 105 ? -16.280 -1.352 11.047 1.00 97.88 105 HIS A N 1
ATOM 846 C CA . HIS A 1 105 ? -15.248 -0.926 10.124 1.00 97.88 105 HIS A CA 1
ATOM 847 C C . HIS A 1 105 ? -14.138 -0.179 10.866 1.00 97.88 105 HIS A C 1
ATOM 849 O O . HIS A 1 105 ? -14.337 0.287 11.988 1.00 97.88 105 HIS A O 1
ATOM 855 N N . ILE A 1 106 ? -12.990 -0.026 10.213 1.00 98.25 106 ILE A N 1
ATOM 856 C CA . ILE A 1 106 ? -11.846 0.739 10.712 1.00 98.25 106 ILE A CA 1
ATOM 857 C C . ILE A 1 106 ? -11.227 1.557 9.561 1.00 98.25 106 ILE A C 1
ATOM 859 O O . ILE A 1 106 ? -11.147 1.038 8.444 1.00 98.25 106 ILE A O 1
ATOM 863 N N . PRO A 1 107 ? -10.822 2.825 9.769 1.00 98.19 107 PRO A N 1
ATOM 864 C CA . PRO A 1 107 ? -10.160 3.602 8.727 1.00 98.19 107 PRO A CA 1
ATOM 865 C C . PRO A 1 107 ? -8.811 3.000 8.341 1.00 98.19 107 PRO A C 1
ATOM 867 O O . PRO A 1 107 ? -7.986 2.715 9.212 1.00 98.19 107 PRO A O 1
ATOM 870 N N . GLU A 1 108 ? -8.542 2.907 7.044 1.00 97.75 108 GLU A N 1
ATOM 871 C CA . GLU A 1 108 ? -7.258 2.471 6.505 1.00 97.75 108 GLU A CA 1
ATOM 872 C C . GLU A 1 108 ? -6.760 3.414 5.409 1.00 97.75 108 GLU A C 1
ATOM 874 O O . GLU A 1 108 ? -7.517 3.798 4.520 1.00 97.75 108 GLU A O 1
ATOM 879 N N . MET A 1 109 ? -5.473 3.769 5.464 1.00 96.62 109 MET A N 1
ATOM 880 C CA . MET A 1 109 ? -4.826 4.609 4.455 1.00 96.62 109 MET A CA 1
ATOM 881 C C . MET A 1 109 ? -4.197 3.755 3.348 1.00 96.62 109 MET A C 1
ATOM 883 O O . MET A 1 109 ? -3.145 3.123 3.526 1.00 96.62 109 MET A O 1
ATOM 887 N N . HIS A 1 110 ? -4.820 3.782 2.178 1.00 96.31 110 HIS A N 1
ATOM 888 C CA . HIS A 1 110 ? -4.389 3.059 0.989 1.00 96.31 110 HIS A CA 1
ATOM 889 C C . HIS A 1 110 ? -3.382 3.855 0.160 1.00 96.31 110 HIS A C 1
ATOM 891 O O . HIS A 1 110 ? -3.257 5.062 0.329 1.00 96.31 110 HIS A O 1
ATOM 897 N N . CYS A 1 111 ? -2.627 3.178 -0.701 1.00 96.50 111 CYS A N 1
ATOM 898 C CA . CYS A 1 111 ? -1.741 3.801 -1.685 1.00 96.50 111 CYS A CA 1
ATOM 899 C C . CYS A 1 111 ? -1.978 3.136 -3.040 1.00 96.50 111 CYS A C 1
ATOM 901 O O . CYS A 1 111 ? -2.073 1.910 -3.092 1.00 96.50 111 CYS A O 1
ATOM 903 N N . TYR A 1 112 ? -2.071 3.927 -4.102 1.00 97.00 112 TYR A N 1
ATOM 904 C CA . TYR A 1 112 ? -2.286 3.457 -5.471 1.00 97.00 112 TYR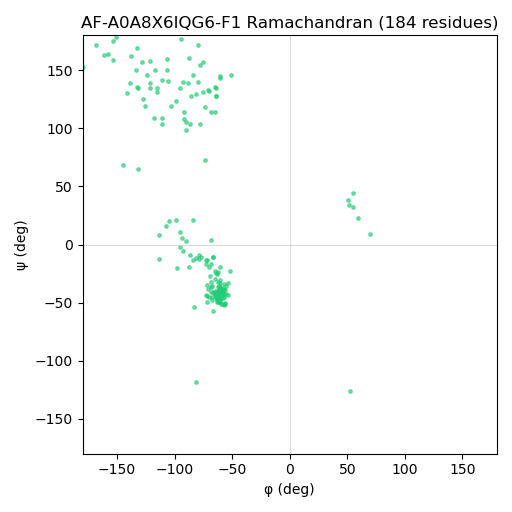 A CA 1
ATOM 905 C C . TYR A 1 112 ? -1.703 4.454 -6.473 1.00 97.00 112 TYR A C 1
ATOM 907 O O . TYR A 1 112 ? -1.222 5.529 -6.106 1.00 97.00 112 TYR A O 1
ATOM 915 N N . LEU A 1 113 ? -1.744 4.093 -7.753 1.00 97.31 113 LEU A N 1
ATOM 916 C CA . LEU A 1 113 ? -1.291 4.946 -8.843 1.00 97.31 113 LEU A CA 1
ATOM 917 C C . LEU A 1 113 ? -2.477 5.502 -9.623 1.00 97.31 113 LEU A C 1
ATOM 919 O O . LEU A 1 113 ? -3.509 4.844 -9.766 1.00 97.31 113 LEU A O 1
ATOM 923 N N . ARG A 1 114 ? -2.308 6.691 -10.192 1.00 95.44 114 ARG A N 1
ATOM 924 C CA . ARG A 1 114 ? -3.178 7.206 -11.245 1.00 95.44 114 ARG A CA 1
ATOM 925 C C . ARG A 1 114 ? -2.406 7.377 -12.529 1.00 95.44 114 ARG A C 1
ATOM 927 O O . ARG A 1 114 ? -1.351 8.001 -12.535 1.00 95.44 114 ARG A O 1
ATOM 934 N N . TYR A 1 115 ? -2.987 6.869 -13.601 1.00 94.19 115 TYR A N 1
ATOM 935 C CA . TYR A 1 115 ? -2.543 7.108 -14.963 1.00 94.19 115 TYR A CA 1
ATOM 936 C C . TYR A 1 115 ? -3.749 7.627 -15.741 1.00 94.19 115 TYR A C 1
ATOM 938 O O . TYR A 1 115 ? -4.794 6.965 -15.789 1.00 94.19 115 TYR A O 1
ATOM 946 N N . GLU A 1 116 ? -3.631 8.845 -16.267 1.00 89.81 116 GLU A N 1
ATOM 947 C CA . GLU A 1 116 ? -4.762 9.617 -16.788 1.00 89.81 116 GLU A CA 1
ATOM 948 C C . GLU A 1 116 ? -5.899 9.722 -15.740 1.00 89.81 116 GLU A C 1
ATOM 950 O O . GLU A 1 116 ? -5.689 10.119 -14.594 1.00 89.81 116 GLU A O 1
ATOM 955 N N . SER A 1 117 ? -7.124 9.330 -16.100 1.00 87.31 117 SER A N 1
ATOM 956 C CA . SER A 1 117 ? -8.297 9.315 -15.214 1.00 87.31 117 SER A CA 1
ATOM 957 C C . SER A 1 117 ? -8.488 7.996 -14.452 1.00 87.31 117 SER A C 1
ATOM 959 O O . SER A 1 117 ? -9.471 7.841 -13.722 1.00 87.31 117 SER A O 1
ATOM 961 N N . ARG A 1 118 ? -7.574 7.028 -14.604 1.00 90.75 118 ARG A N 1
ATOM 962 C CA . ARG A 1 118 ? -7.749 5.658 -14.103 1.00 90.75 118 ARG A CA 1
ATOM 963 C C . ARG A 1 118 ? -6.904 5.394 -12.866 1.00 90.75 118 ARG A C 1
ATOM 965 O O . ARG A 1 118 ? -5.745 5.789 -12.797 1.00 90.75 118 ARG A O 1
ATOM 972 N N . ILE A 1 119 ? -7.489 4.667 -11.918 1.00 93.25 119 ILE A N 1
ATOM 973 C CA . ILE A 1 119 ? -6.764 4.086 -10.787 1.00 93.25 119 ILE A CA 1
ATOM 974 C C . ILE A 1 119 ? -6.094 2.795 -11.258 1.00 93.25 119 ILE A C 1
ATOM 976 O O . ILE A 1 119 ? -6.743 1.934 -11.856 1.00 93.25 119 ILE A O 1
ATOM 980 N N . ILE A 1 120 ? -4.804 2.669 -10.972 1.00 93.69 120 ILE A N 1
ATOM 981 C CA . ILE A 1 120 ? -4.031 1.438 -11.096 1.00 93.69 120 ILE A CA 1
ATOM 982 C C . ILE A 1 120 ? -3.701 0.990 -9.672 1.00 93.69 120 ILE A C 1
ATOM 984 O O . ILE A 1 120 ? -2.895 1.621 -8.987 1.00 93.69 120 ILE A O 1
ATOM 988 N N . ASP A 1 121 ? -4.348 -0.089 -9.236 1.00 94.69 121 ASP A N 1
ATOM 989 C CA . ASP A 1 121 ? -4.120 -0.708 -7.932 1.00 94.69 121 ASP A CA 1
ATOM 990 C C . ASP A 1 121 ? -3.604 -2.137 -8.113 1.00 94.69 121 ASP A C 1
ATOM 992 O O . ASP A 1 121 ? -4.337 -3.036 -8.522 1.00 94.69 121 ASP A O 1
ATOM 996 N N . ILE A 1 122 ? -2.326 -2.339 -7.805 1.00 95.06 122 ILE A N 1
ATOM 997 C CA . ILE A 1 122 ? -1.625 -3.621 -7.927 1.00 95.06 122 ILE A CA 1
ATOM 998 C C . ILE A 1 122 ? -1.406 -4.301 -6.570 1.00 95.06 122 ILE A C 1
ATOM 1000 O O . ILE A 1 122 ? -0.535 -5.162 -6.431 1.00 95.06 122 ILE A O 1
ATOM 1004 N N . THR A 1 123 ? -2.178 -3.933 -5.543 1.00 95.06 123 THR A N 1
ATOM 1005 C CA . THR A 1 123 ? -1.942 -4.419 -4.175 1.00 95.06 123 THR A CA 1
ATOM 1006 C C . THR A 1 123 ? -2.113 -5.934 -4.047 1.00 95.06 123 THR A C 1
ATOM 1008 O O . THR A 1 123 ? -1.238 -6.601 -3.485 1.00 95.06 123 THR A O 1
ATOM 1011 N N . PHE A 1 124 ? -3.220 -6.479 -4.558 1.00 92.88 124 PHE A N 1
ATOM 1012 C CA . PHE A 1 124 ? -3.601 -7.883 -4.382 1.00 92.88 124 PHE A CA 1
ATOM 1013 C C . PHE A 1 124 ? -3.894 -8.566 -5.723 1.00 92.88 124 PHE A C 1
ATOM 1015 O O . PHE A 1 124 ? -4.808 -8.114 -6.414 1.00 92.88 124 PHE A O 1
ATOM 1022 N N . PRO A 1 125 ? -3.238 -9.697 -6.043 1.00 86.88 125 PRO A N 1
ATOM 1023 C CA . PRO A 1 125 ? -3.541 -10.442 -7.257 1.00 86.88 125 PRO A CA 1
ATOM 1024 C C . PRO A 1 125 ? -4.958 -11.018 -7.213 1.00 86.88 125 PRO A C 1
ATOM 1026 O O . PRO A 1 125 ? -5.397 -11.554 -6.182 1.00 86.88 125 PRO A O 1
ATOM 1029 N N . GLY A 1 126 ? -5.677 -10.873 -8.330 1.00 75.38 126 GLY A N 1
ATOM 1030 C CA . GLY A 1 126 ? -7.039 -11.383 -8.523 1.00 75.38 126 GLY A CA 1
ATOM 1031 C C . GLY A 1 126 ? -8.132 -10.674 -7.712 1.00 75.38 126 GLY A C 1
ATOM 1032 O O . GLY A 1 126 ? -9.262 -11.160 -7.668 1.00 75.38 126 GLY A O 1
ATOM 1033 N N . ASN A 1 127 ? -7.826 -9.551 -7.053 1.00 68.81 127 ASN A N 1
ATOM 1034 C CA . ASN A 1 127 ? -8.809 -8.774 -6.301 1.00 68.81 127 ASN A CA 1
ATOM 1035 C C . ASN A 1 127 ? -9.083 -7.432 -6.990 1.00 68.81 127 ASN A C 1
ATOM 1037 O O . ASN A 1 127 ? -8.310 -6.492 -6.851 1.00 68.81 127 ASN A O 1
ATOM 1041 N N . ASN A 1 128 ? -10.228 -7.339 -7.668 1.00 62.66 128 ASN A N 1
ATOM 1042 C CA . ASN A 1 128 ? -10.698 -6.120 -8.337 1.00 62.66 128 ASN A CA 1
ATOM 1043 C C . ASN A 1 128 ? -11.730 -5.350 -7.502 1.00 62.66 128 ASN A C 1
ATOM 1045 O O . ASN A 1 128 ? -12.554 -4.613 -8.048 1.00 62.66 128 ASN A O 1
ATOM 1049 N N . MET A 1 129 ? -11.771 -5.569 -6.187 1.00 72.44 129 MET A N 1
ATOM 1050 C CA . MET A 1 129 ? -12.793 -4.942 -5.364 1.00 72.44 129 MET A CA 1
ATOM 1051 C C . MET A 1 129 ? -12.578 -3.433 -5.279 1.00 72.44 129 MET A C 1
ATOM 1053 O O . MET A 1 129 ? -11.613 -2.952 -4.691 1.00 72.44 129 MET A O 1
ATOM 1057 N N . LEU A 1 130 ? -13.528 -2.694 -5.848 1.00 79.00 130 LEU A N 1
ATOM 1058 C CA . LEU A 1 130 ? -13.556 -1.240 -5.823 1.00 79.00 130 LEU A CA 1
ATOM 1059 C C . LEU A 1 130 ? -13.740 -0.748 -4.386 1.00 79.00 130 LEU A C 1
ATOM 1061 O O . LEU A 1 130 ? -14.782 -0.959 -3.759 1.00 79.00 130 LEU A O 1
ATOM 1065 N N . LEU A 1 131 ? -12.715 -0.078 -3.866 1.00 90.00 131 LEU A N 1
ATOM 1066 C CA . LEU A 1 131 ? -12.779 0.602 -2.582 1.00 90.00 131 LEU A CA 1
ATOM 1067 C C . LEU A 1 131 ? -13.486 1.949 -2.749 1.00 90.00 131 LEU A C 1
ATOM 1069 O O . LEU A 1 131 ? -13.245 2.683 -3.706 1.00 90.00 131 LEU A O 1
ATOM 1073 N N . LYS A 1 132 ? -14.338 2.303 -1.783 1.00 94.69 132 LYS A N 1
ATOM 1074 C CA . LYS A 1 132 ? -14.829 3.676 -1.654 1.00 94.69 132 LYS A CA 1
ATOM 1075 C C . LYS A 1 132 ? -13.730 4.508 -0.996 1.00 94.69 132 LYS A C 1
ATOM 1077 O O . LYS A 1 132 ? -13.520 4.382 0.209 1.00 94.69 132 LYS A O 1
ATOM 1082 N N . LEU A 1 133 ? -13.046 5.308 -1.807 1.00 95.75 133 LEU A N 1
ATOM 1083 C CA . LEU A 1 133 ? -11.939 6.166 -1.395 1.00 95.75 133 LEU A CA 1
ATOM 1084 C C . LEU A 1 133 ? -12.443 7.571 -1.035 1.00 95.75 133 LEU A C 1
ATOM 1086 O O . LEU A 1 133 ? -13.326 8.113 -1.702 1.00 95.75 133 LEU A O 1
ATOM 1090 N N . THR A 1 134 ? -11.884 8.144 0.025 1.00 96.75 134 THR A N 1
ATOM 1091 C CA . THR A 1 134 ? -12.123 9.512 0.515 1.00 96.75 134 THR A CA 1
ATOM 1092 C C . THR A 1 134 ? -10.795 10.139 0.931 1.00 96.75 134 THR A C 1
ATOM 1094 O O . THR A 1 134 ? -9.846 9.401 1.180 1.00 96.75 134 THR A O 1
ATOM 1097 N N . GLU A 1 135 ? -10.720 11.465 1.066 1.00 95.44 135 GLU A N 1
ATOM 1098 C CA . GLU A 1 135 ? -9.472 12.162 1.444 1.00 95.44 135 GLU A CA 1
ATOM 1099 C C . GLU A 1 135 ? -8.297 11.823 0.510 1.00 95.44 135 GLU A C 1
ATOM 1101 O O . GLU A 1 135 ? -7.199 11.491 0.951 1.00 95.44 135 GLU A O 1
ATOM 1106 N N . GLU A 1 136 ? -8.561 11.824 -0.797 1.00 96.81 136 GLU A N 1
ATOM 1107 C CA . GLU A 1 136 ? -7.540 11.538 -1.797 1.00 96.81 136 GLU A CA 1
ATOM 1108 C C . GLU A 1 136 ? -6.520 12.677 -1.900 1.00 96.81 136 GLU A C 1
ATOM 1110 O O . GLU A 1 136 ? -6.882 13.848 -2.023 1.00 96.81 136 GLU A O 1
ATOM 1115 N N . GLU A 1 137 ? -5.240 12.313 -1.909 1.00 96.81 137 GLU A N 1
ATOM 1116 C CA . GLU A 1 137 ? -4.124 13.245 -1.996 1.00 96.81 137 GLU A CA 1
ATOM 1117 C C . GLU A 1 137 ? -3.006 12.675 -2.880 1.00 96.81 137 GLU A C 1
ATOM 1119 O O . GLU A 1 137 ? -2.547 11.546 -2.673 1.00 96.81 137 GLU A O 1
ATOM 1124 N N . LYS A 1 138 ? -2.528 13.485 -3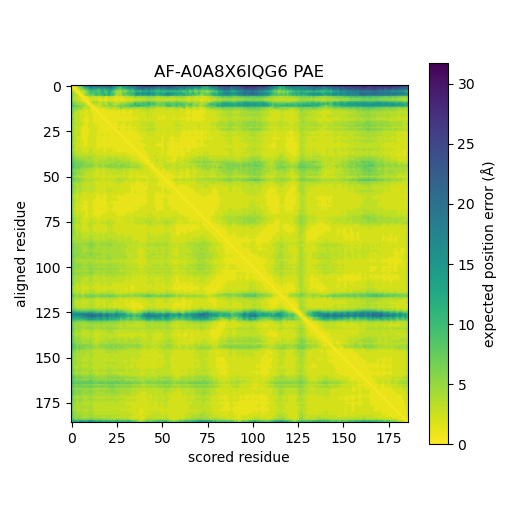.837 1.00 97.56 138 LYS A N 1
ATOM 1125 C CA . LYS A 1 138 ? -1.305 13.193 -4.595 1.00 97.56 138 LYS A CA 1
ATOM 1126 C C . LYS A 1 138 ? -0.094 13.337 -3.673 1.00 97.56 138 LYS A C 1
ATOM 1128 O O . LYS A 1 138 ? 0.054 14.358 -3.006 1.00 97.56 138 LYS A O 1
ATOM 1133 N N . ILE A 1 139 ? 0.799 12.353 -3.693 1.00 96.94 139 ILE A N 1
ATOM 1134 C CA . ILE A 1 139 ? 2.015 12.326 -2.876 1.00 96.94 139 ILE A CA 1
ATOM 1135 C C . ILE A 1 139 ? 3.252 11.964 -3.703 1.00 96.94 139 ILE A C 1
ATOM 1137 O O . ILE A 1 139 ? 3.141 11.479 -4.824 1.00 96.94 139 ILE A O 1
ATOM 1141 N N . GLU A 1 140 ? 4.428 12.140 -3.103 1.00 95.19 140 GLU A N 1
ATOM 1142 C CA . GLU A 1 140 ? 5.705 11.638 -3.608 1.00 95.19 140 GLU A CA 1
ATOM 1143 C C . GLU A 1 140 ? 6.170 10.439 -2.755 1.00 95.19 140 GLU A C 1
ATOM 1145 O O . GLU A 1 140 ? 5.693 10.270 -1.623 1.00 95.19 140 GLU A O 1
ATOM 1150 N N . PRO A 1 141 ? 7.077 9.577 -3.251 1.00 92.50 141 PRO A N 1
ATOM 1151 C CA . PRO A 1 141 ? 7.532 8.385 -2.529 1.00 92.50 141 PRO A CA 1
ATOM 1152 C C . PRO A 1 141 ? 8.066 8.655 -1.115 1.00 92.50 141 PRO A C 1
ATOM 1154 O O . PRO A 1 141 ? 7.859 7.839 -0.215 1.00 92.50 141 PRO A O 1
ATOM 1157 N N . GLU A 1 142 ? 8.696 9.808 -0.889 1.00 92.19 142 GLU A N 1
ATOM 1158 C CA . GLU A 1 142 ? 9.256 10.230 0.401 1.00 92.19 142 GLU A CA 1
ATOM 1159 C C . GLU A 1 142 ? 8.164 10.406 1.472 1.00 92.19 142 GLU A C 1
ATOM 1161 O O . GLU A 1 142 ? 8.413 10.244 2.668 1.00 92.19 142 GLU A O 1
ATOM 1166 N N . HIS A 1 143 ? 6.920 10.661 1.055 1.00 92.81 143 HIS A N 1
ATOM 1167 C CA . HIS A 1 143 ? 5.771 10.811 1.946 1.00 92.81 143 HIS A CA 1
ATOM 1168 C C . HIS A 1 143 ? 5.202 9.472 2.455 1.00 92.81 143 HIS A C 1
ATOM 1170 O O . HIS A 1 143 ? 4.359 9.461 3.354 1.00 92.81 143 HIS A O 1
ATOM 1176 N N . LEU A 1 144 ? 5.644 8.320 1.936 1.00 90.81 144 LEU A N 1
ATOM 1177 C CA . LEU A 1 144 ? 5.107 7.009 2.341 1.00 90.81 144 LEU A CA 1
ATOM 1178 C C . LEU A 1 144 ? 5.540 6.543 3.739 1.00 90.81 144 LEU A C 1
ATOM 1180 O O . LEU A 1 144 ? 4.955 5.588 4.265 1.00 90.81 144 LEU A O 1
ATOM 1184 N N . GLY A 1 145 ? 6.541 7.203 4.325 1.00 90.31 145 GLY A N 1
ATOM 1185 C CA . GLY A 1 145 ? 7.019 6.979 5.687 1.00 90.31 145 GLY A CA 1
ATOM 1186 C C . GLY A 1 145 ? 6.169 7.691 6.745 1.00 90.31 145 GLY A C 1
ATOM 1187 O O . GLY A 1 145 ? 4.986 7.392 6.924 1.00 90.31 145 GLY A O 1
ATOM 1188 N N . SER A 1 146 ? 6.791 8.617 7.481 1.00 91.69 146 SER A N 1
ATOM 1189 C CA . SER A 1 146 ? 6.169 9.337 8.603 1.00 91.69 146 SER A CA 1
ATOM 1190 C C . SER A 1 146 ? 4.924 10.119 8.191 1.00 91.69 146 SER A C 1
ATOM 1192 O O . SER A 1 146 ? 3.899 10.002 8.856 1.00 91.69 146 SER A O 1
ATOM 1194 N N . TYR A 1 147 ? 4.974 10.826 7.060 1.00 95.31 147 TYR A N 1
ATOM 1195 C CA . TYR A 1 147 ? 3.873 11.671 6.594 1.00 95.31 147 TYR A CA 1
ATOM 1196 C C . TYR A 1 147 ? 2.560 10.892 6.425 1.00 95.31 147 TYR A C 1
ATOM 1198 O O . TYR A 1 147 ? 1.543 11.243 7.025 1.00 95.31 147 TYR A O 1
ATOM 1206 N N . LYS A 1 148 ? 2.576 9.771 5.687 1.00 94.75 148 LYS A N 1
ATOM 1207 C CA . LYS A 1 148 ? 1.395 8.905 5.526 1.00 94.75 148 LYS A CA 1
ATOM 1208 C C . LYS A 1 148 ? 0.866 8.395 6.874 1.00 94.75 148 LYS A C 1
ATOM 1210 O O . LYS A 1 148 ? -0.347 8.297 7.060 1.00 94.75 148 LYS A O 1
ATOM 1215 N N . ILE A 1 149 ? 1.757 8.052 7.808 1.00 95.12 149 ILE A N 1
ATOM 1216 C CA . ILE A 1 149 ? 1.374 7.566 9.143 1.00 95.12 149 ILE A CA 1
ATOM 1217 C C . ILE A 1 149 ? 0.703 8.679 9.954 1.00 95.12 149 ILE A C 1
ATOM 1219 O O . ILE A 1 149 ? -0.328 8.432 10.577 1.00 95.12 149 ILE A O 1
ATOM 1223 N N . GLU A 1 150 ? 1.257 9.888 9.943 1.00 96.38 150 GLU A N 1
ATOM 1224 C CA . GLU A 1 150 ? 0.707 11.050 10.649 1.00 96.38 150 GLU A CA 1
ATOM 1225 C C . GLU A 1 150 ? -0.668 11.435 10.103 1.00 96.38 150 GLU A C 1
ATOM 1227 O O . GLU A 1 150 ? -1.615 11.560 10.877 1.00 96.38 150 GLU A O 1
ATOM 1232 N N . LYS A 1 151 ? -0.817 11.493 8.776 1.00 96.75 151 LYS A N 1
ATOM 1233 C CA . LYS A 1 151 ? -2.110 11.706 8.109 1.00 96.75 151 LYS A CA 1
ATOM 1234 C C . LYS A 1 151 ? -3.144 10.653 8.495 1.00 96.75 151 LYS A C 1
ATOM 1236 O O . LYS A 1 151 ? -4.300 10.977 8.758 1.00 96.75 151 LYS A O 1
ATOM 1241 N N . HIS A 1 152 ? -2.741 9.382 8.563 1.00 97.38 152 HIS A N 1
ATOM 1242 C CA . HIS A 1 152 ? -3.649 8.312 8.977 1.00 97.38 152 HIS A CA 1
ATOM 1243 C C . HIS A 1 152 ? -4.071 8.463 10.443 1.00 97.38 152 HIS A C 1
ATOM 1245 O O . HIS A 1 152 ? -5.253 8.320 1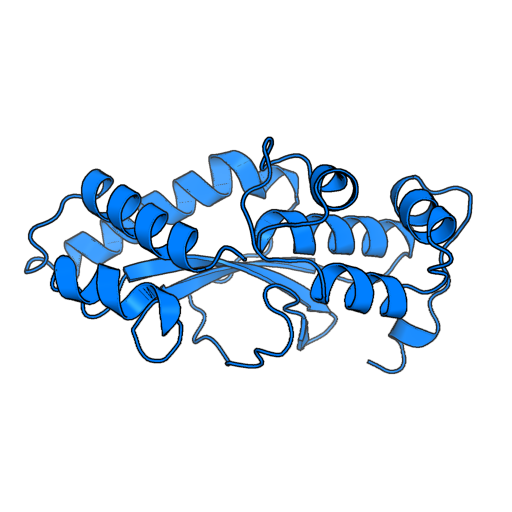0.751 1.00 97.38 152 HIS A O 1
ATOM 1251 N N . LYS A 1 153 ? -3.141 8.809 11.340 1.00 97.56 153 LYS A N 1
ATOM 1252 C CA . LYS A 1 153 ? -3.458 9.077 12.752 1.00 97.56 153 LYS A CA 1
ATOM 1253 C C . LYS A 1 153 ? -4.422 10.252 12.909 1.00 97.56 153 LYS A C 1
ATOM 1255 O O . LYS A 1 153 ? -5.424 10.093 13.597 1.00 97.56 153 LYS A O 1
ATOM 1260 N N . GLN A 1 154 ? -4.178 11.363 12.213 1.00 97.31 154 GLN A N 1
ATOM 1261 C CA . GLN A 1 154 ? -5.073 12.527 12.203 1.00 97.31 154 GLN A CA 1
ATOM 1262 C C . GLN A 1 154 ? -6.486 12.143 11.748 1.00 97.31 154 GLN A C 1
ATOM 1264 O O . GLN A 1 154 ? -7.467 12.492 12.400 1.00 97.31 154 GLN A O 1
ATOM 1269 N N . PHE A 1 155 ? -6.605 11.351 10.677 1.00 98.00 155 PHE A N 1
ATOM 1270 C CA . PHE A 1 155 ? -7.911 10.869 10.228 1.00 98.00 155 PHE A CA 1
ATOM 1271 C C . PHE A 1 155 ? -8.598 9.987 11.282 1.00 98.00 155 PHE A C 1
ATOM 1273 O O . PHE A 1 155 ? -9.795 10.134 11.524 1.00 98.00 155 PHE A O 1
ATOM 1280 N N . ILE A 1 156 ? -7.860 9.069 11.920 1.00 98.38 156 ILE A N 1
ATOM 1281 C CA . ILE A 1 156 ? -8.402 8.208 12.981 1.00 98.38 156 ILE A CA 1
ATOM 1282 C C . ILE A 1 156 ? -8.913 9.047 14.158 1.00 98.38 156 ILE A C 1
ATOM 1284 O O . ILE A 1 156 ? -9.979 8.742 14.688 1.00 98.38 156 ILE A O 1
ATOM 1288 N N . GLU A 1 157 ? -8.200 10.102 14.554 1.00 97.88 157 GLU A N 1
ATOM 1289 C CA . GLU A 1 157 ? -8.634 11.013 15.620 1.00 97.88 157 GLU A CA 1
ATOM 1290 C C . GLU A 1 157 ? -9.963 11.695 15.271 1.00 97.88 157 GLU A C 1
ATOM 1292 O O . GLU A 1 157 ? -10.919 11.619 16.048 1.00 97.88 157 GLU A O 1
ATOM 1297 N N . SER A 1 158 ? -10.073 12.275 14.071 1.00 97.81 158 SER A N 1
ATOM 1298 C CA . SER A 1 158 ? -11.322 12.874 13.579 1.00 97.81 158 SER A CA 1
ATOM 1299 C C . SER A 1 158 ? -12.467 11.857 13.479 1.00 97.81 158 SER A C 1
ATOM 1301 O O . SER A 1 158 ? -13.617 12.161 13.816 1.00 97.81 158 SER A O 1
ATOM 1303 N N . TRP A 1 159 ? -12.164 10.633 13.042 1.00 98.19 159 TRP A N 1
ATOM 1304 C CA . TRP A 1 159 ? -13.135 9.545 12.957 1.00 98.19 159 TRP A CA 1
ATOM 1305 C C . TRP A 1 159 ? -13.641 9.125 14.341 1.00 98.19 159 TRP A C 1
ATOM 1307 O O . TRP A 1 159 ? -14.848 8.958 14.505 1.00 98.19 159 TRP A O 1
ATOM 1317 N N . LEU A 1 160 ? -12.767 9.021 15.346 1.00 98.31 160 LEU A N 1
ATOM 1318 C CA . LEU A 1 160 ? -13.150 8.696 16.725 1.00 98.31 160 LEU A CA 1
ATOM 1319 C C . LEU A 1 160 ? -14.017 9.786 17.363 1.00 98.31 160 LEU A C 1
ATOM 1321 O O . LEU A 1 160 ? -15.020 9.462 17.996 1.00 98.31 160 LEU A O 1
ATOM 1325 N N . ILE A 1 161 ? -13.701 11.067 17.139 1.00 97.94 161 ILE A N 1
ATOM 1326 C CA . ILE A 1 161 ? -14.548 12.190 17.587 1.00 97.94 161 ILE A CA 1
ATOM 1327 C C . ILE A 1 161 ? -15.961 12.075 16.997 1.00 97.94 161 ILE A C 1
ATOM 1329 O O . ILE A 1 161 ? -16.952 12.312 17.686 1.00 97.94 161 ILE A O 1
ATOM 1333 N N . SER A 1 162 ? -16.059 11.666 15.731 1.00 97.31 162 SER A N 1
ATOM 1334 C CA . SER A 1 162 ? -17.339 11.486 15.035 1.00 97.31 16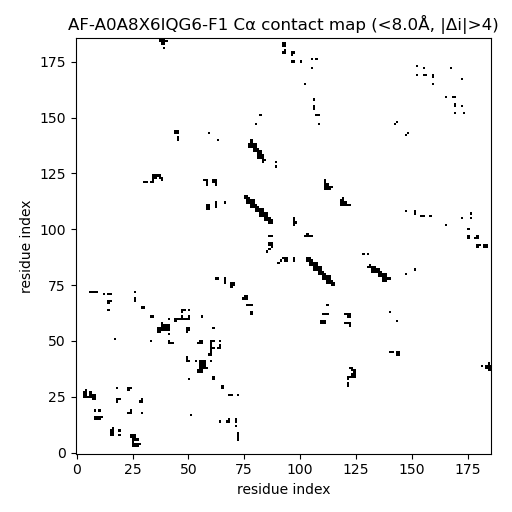2 SER A CA 1
ATOM 1335 C C . SER A 1 162 ? -18.074 10.194 15.424 1.00 97.31 162 SER A C 1
ATOM 1337 O O . SER A 1 162 ? -19.239 10.025 15.068 1.00 97.31 162 SER A O 1
ATOM 1339 N N . ASN A 1 163 ? -17.418 9.277 16.144 1.00 97.12 163 ASN A N 1
ATOM 1340 C CA . ASN A 1 163 ? -17.951 7.972 16.542 1.00 97.12 163 ASN A CA 1
ATOM 1341 C C . ASN A 1 163 ? -17.708 7.717 18.045 1.00 97.12 163 ASN A C 1
ATOM 1343 O O . ASN A 1 163 ? -16.987 6.784 18.408 1.00 97.12 163 ASN A O 1
ATOM 1347 N N . PRO A 1 164 ? -18.332 8.508 18.941 1.00 96.25 164 PRO A N 1
ATOM 1348 C CA . PRO A 1 164 ? -18.044 8.485 20.380 1.00 96.25 164 PRO A CA 1
ATOM 1349 C C . PRO A 1 164 ? -18.442 7.178 21.086 1.00 96.25 164 PRO A C 1
ATOM 1351 O O . PRO A 1 164 ? -18.090 6.970 22.243 1.00 96.25 164 PRO A O 1
ATOM 1354 N N . THR A 1 165 ? -19.188 6.294 20.419 1.00 96.56 165 THR A N 1
ATOM 1355 C CA . THR A 1 165 ? -19.560 4.971 20.941 1.00 96.56 165 THR A CA 1
ATOM 1356 C C . THR A 1 165 ? -18.436 3.942 20.828 1.00 96.56 165 THR A C 1
ATOM 1358 O O . THR A 1 165 ? -18.540 2.871 21.426 1.00 96.56 165 THR A O 1
ATOM 1361 N N . ILE A 1 166 ? -17.372 4.234 20.074 1.00 97.62 166 ILE A N 1
ATOM 1362 C CA . ILE A 1 166 ? -16.216 3.349 19.937 1.00 97.62 166 ILE A CA 1
ATOM 1363 C C . ILE A 1 166 ? -15.396 3.406 21.236 1.00 97.62 166 ILE A C 1
ATOM 1365 O O . ILE A 1 166 ? -14.868 4.463 21.574 1.00 97.62 166 ILE A O 1
ATOM 1369 N N . PRO A 1 167 ? -15.229 2.285 21.962 1.00 97.06 167 PRO A N 1
ATOM 1370 C CA . PRO A 1 167 ? -14.613 2.280 23.290 1.00 97.06 167 PRO A CA 1
ATOM 1371 C C . PRO A 1 167 ? -13.074 2.238 23.242 1.00 97.06 167 PRO A C 1
ATOM 1373 O O . PRO A 1 167 ? -12.435 1.813 24.204 1.00 97.06 167 PRO A O 1
ATOM 1376 N N . TYR A 1 168 ? -12.472 2.633 22.118 1.00 98.25 168 TYR A N 1
ATOM 1377 C CA . TYR A 1 168 ? -11.035 2.541 21.872 1.00 98.25 168 TYR A CA 1
ATOM 1378 C C . TYR A 1 168 ? -10.445 3.914 21.584 1.00 98.25 168 TYR A C 1
ATOM 1380 O O . TYR A 1 168 ? -11.011 4.706 20.834 1.00 98.25 168 TYR A O 1
ATOM 1388 N N . ASN A 1 169 ? -9.264 4.168 22.137 1.00 97.31 169 ASN A N 1
ATOM 1389 C CA . ASN A 1 169 ? -8.480 5.344 21.786 1.00 97.31 169 ASN A CA 1
ATOM 1390 C C . ASN A 1 169 ? -7.716 5.142 20.461 1.00 97.31 169 ASN A C 1
ATOM 1392 O O . ASN A 1 169 ? -7.653 4.039 19.911 1.00 97.31 169 ASN A O 1
ATOM 1396 N N . MET A 1 170 ? -7.098 6.213 19.956 1.00 97.31 170 MET A N 1
ATOM 1397 C C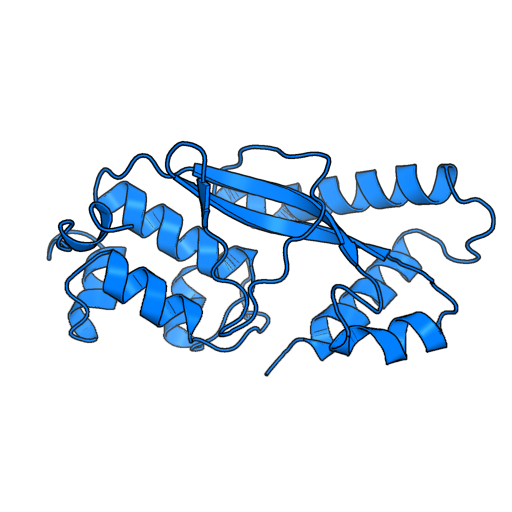A . MET A 1 170 ? -6.353 6.196 18.691 1.00 97.31 170 MET A CA 1
ATOM 1398 C C . MET A 1 170 ? -5.253 5.126 18.666 1.00 97.31 170 MET A C 1
ATOM 1400 O O . MET A 1 170 ? -5.128 4.404 17.679 1.00 97.31 170 MET A O 1
ATOM 1404 N N . GLU A 1 171 ? -4.495 4.962 19.753 1.00 97.00 171 GLU A N 1
ATOM 1405 C CA . GLU A 1 171 ? -3.413 3.974 19.821 1.00 97.00 171 GLU A CA 1
ATOM 1406 C C . GLU A 1 171 ? -3.950 2.538 19.718 1.00 97.00 171 GLU A C 1
ATOM 1408 O O . GLU A 1 171 ? -3.391 1.706 19.000 1.00 97.00 171 GLU A O 1
ATOM 1413 N N . GLN A 1 172 ? -5.061 2.247 20.399 1.00 98.31 172 GLN A N 1
ATOM 1414 C CA . GLN A 1 172 ? -5.741 0.954 20.328 1.00 98.31 172 GLN A CA 1
ATOM 1415 C C . GLN A 1 172 ? -6.287 0.691 18.923 1.00 98.31 172 GLN A C 1
ATOM 1417 O O . GLN A 1 172 ? -6.047 -0.387 18.383 1.00 98.31 172 GLN A O 1
ATOM 1422 N N . ILE A 1 173 ? -6.941 1.674 18.295 1.00 98.44 173 ILE A N 1
ATOM 1423 C CA . ILE A 1 173 ? -7.402 1.565 16.902 1.00 98.44 173 ILE A CA 1
ATOM 1424 C C . ILE A 1 173 ? -6.228 1.286 15.964 1.00 98.44 173 ILE A C 1
ATOM 1426 O O . ILE A 1 173 ? -6.295 0.363 15.153 1.00 98.44 173 ILE A O 1
ATOM 1430 N N . PHE A 1 174 ? -5.118 2.008 16.106 1.00 97.25 174 PHE A N 1
ATOM 1431 C CA . PHE A 1 174 ? -3.941 1.797 15.268 1.00 97.25 174 PHE A CA 1
ATOM 1432 C C . PHE A 1 174 ? -3.370 0.376 15.431 1.00 97.25 174 PHE A C 1
ATOM 1434 O O . PHE A 1 174 ? -3.027 -0.273 14.441 1.00 97.25 174 PHE A O 1
ATOM 1441 N N . LYS A 1 175 ? -3.341 -0.157 16.663 1.00 98.12 175 LYS A N 1
ATOM 1442 C CA . LYS A 1 175 ? -2.945 -1.552 16.939 1.00 98.12 175 LYS A CA 1
ATOM 1443 C C . LYS A 1 175 ? -3.906 -2.566 16.312 1.00 98.12 175 LYS A C 1
ATOM 1445 O O . LYS A 1 175 ? -3.448 -3.503 15.661 1.00 98.12 175 LYS A O 1
ATOM 1450 N N . ILE A 1 176 ? -5.219 -2.375 16.454 1.00 98.50 176 ILE A N 1
ATOM 1451 C CA . ILE A 1 176 ? -6.240 -3.256 15.857 1.00 98.50 176 ILE A CA 1
ATOM 1452 C C . ILE A 1 176 ? -6.121 -3.260 14.327 1.00 98.50 176 ILE A C 1
ATOM 1454 O O . ILE A 1 176 ? -6.193 -4.311 13.686 1.00 98.50 176 ILE A O 1
ATOM 1458 N N . ARG A 1 177 ? -5.860 -2.096 13.730 1.00 97.69 177 ARG A N 1
ATOM 1459 C CA . ARG A 1 177 ? -5.587 -1.947 12.299 1.00 97.69 177 ARG A CA 1
ATOM 1460 C C . ARG A 1 177 ? -4.347 -2.730 11.863 1.00 97.69 177 ARG A C 1
ATOM 1462 O O . ARG A 1 177 ? -4.405 -3.426 10.852 1.00 97.69 177 ARG A O 1
ATOM 1469 N N . GLU A 1 178 ? -3.246 -2.695 12.614 1.00 97.06 178 GLU A N 1
ATOM 1470 C CA . GLU A 1 178 ? -2.075 -3.536 12.307 1.00 97.06 178 GLU A CA 1
ATOM 1471 C C . GLU A 1 178 ? -2.392 -5.039 12.397 1.00 97.06 178 GLU A C 1
ATOM 1473 O O . GLU A 1 178 ? -1.933 -5.804 11.547 1.00 97.06 178 GLU A O 1
ATOM 1478 N N . LEU A 1 179 ? -3.233 -5.471 13.348 1.00 98.06 179 LEU A N 1
ATOM 1479 C CA . LEU A 1 179 ? -3.709 -6.862 13.402 1.00 98.06 179 LEU A CA 1
ATOM 1480 C C . LEU A 1 179 ? -4.510 -7.236 12.150 1.00 98.06 179 LEU A C 1
ATOM 1482 O O . LEU A 1 179 ? -4.312 -8.321 11.600 1.00 98.06 179 LEU A O 1
ATOM 1486 N N . CYS A 1 180 ? -5.374 -6.337 11.669 1.00 97.69 180 CYS A N 1
ATOM 1487 C CA . CYS A 1 180 ? -6.118 -6.532 10.425 1.00 97.69 180 CYS A CA 1
ATOM 1488 C C . CYS A 1 180 ? -5.173 -6.676 9.225 1.00 97.69 180 CYS A C 1
ATOM 1490 O O . CYS A 1 180 ? -5.303 -7.628 8.459 1.00 97.69 180 CYS A O 1
ATOM 1492 N N . ILE A 1 181 ? -4.189 -5.780 9.093 1.00 95.38 181 ILE A N 1
ATOM 1493 C CA . ILE A 1 181 ? -3.206 -5.810 8.000 1.00 95.38 181 ILE A CA 1
ATOM 1494 C C . ILE A 1 181 ? -2.371 -7.087 8.017 1.00 95.38 181 ILE A C 1
ATOM 1496 O O . ILE A 1 181 ? -2.160 -7.682 6.961 1.00 95.38 181 ILE A O 1
ATOM 1500 N N . LYS A 1 182 ? -1.974 -7.566 9.199 1.00 96.12 182 LYS A N 1
ATOM 1501 C CA . LYS A 1 182 ? -1.245 -8.832 9.339 1.00 96.12 182 LYS A CA 1
ATOM 1502 C C . LYS A 1 182 ? -2.039 -10.034 8.812 1.00 96.12 182 LYS A C 1
ATOM 1504 O O . LYS A 1 182 ? -1.450 -10.976 8.297 1.00 96.12 182 LYS A O 1
ATOM 1509 N N . ARG A 1 183 ? -3.378 -10.012 8.879 1.00 95.56 183 ARG A N 1
ATOM 1510 C CA . ARG A 1 183 ? -4.226 -11.072 8.289 1.00 95.56 183 ARG A CA 1
ATOM 1511 C C . ARG A 1 183 ? -4.269 -11.047 6.759 1.00 95.56 183 ARG A C 1
ATOM 1513 O O . ARG A 1 183 ? -4.770 -11.998 6.158 1.00 95.56 183 ARG A O 1
ATOM 1520 N N . LEU A 1 184 ? -3.804 -9.970 6.128 1.00 92.94 184 LEU A N 1
ATOM 1521 C CA . LEU A 1 184 ? -3.778 -9.844 4.669 1.00 92.94 184 LEU A CA 1
ATOM 1522 C C . LEU A 1 184 ? -2.506 -10.422 4.055 1.00 92.94 184 LEU A C 1
ATOM 1524 O O . LEU A 1 184 ? -2.507 -10.704 2.854 1.00 92.94 184 LEU A O 1
ATOM 1528 N N . GLU A 1 185 ? -1.460 -10.591 4.865 1.00 92.69 185 GLU A N 1
ATOM 1529 C CA . GLU A 1 185 ? -0.185 -11.148 4.429 1.00 92.69 185 GLU A CA 1
ATOM 1530 C C . GLU A 1 185 ? -0.367 -12.575 3.891 1.00 92.69 185 GLU A C 1
ATOM 1532 O O . GLU A 1 185 ? -1.254 -13.316 4.338 1.00 92.69 185 GLU A O 1
ATOM 1537 N N . ARG A 1 186 ? 0.417 -12.923 2.868 1.00 82.88 186 ARG A N 1
ATOM 1538 C CA . ARG A 1 186 ? 0.413 -14.241 2.219 1.00 82.88 186 ARG A CA 1
ATOM 1539 C C . ARG A 1 186 ? 1.791 -14.875 2.295 1.00 82.88 186 ARG A C 1
ATOM 1541 O O . ARG A 1 186 ? 2.779 -14.115 2.196 1.00 82.88 186 ARG A O 1
#

Mean predicted aligned error: 3.61 Å

Secondary structure (DSSP, 8-state):
-TTGGG-B--TTSHHHHHHHTTT--BHHHHHHHHHHSPB---SSSS-TTHHHHTT-B-HHHHHHHHHHHHHHTT--EEEEEEEEEEETTT-GGGHHHHHHTT-SEEEEEEEEEEETTEEE--SSTT-------EEEEEE-GGGGTHHHHHHHHHHHHHHHHH-TT----HHHHHHHHHHHHHTT--

Nearest PDB structures (foldseek):
  7oa9-assembly1_A  TM=4.279E-01  e=7.736E-01  Homo sapiens
  6kzb-assembly2_B  TM=5.305E-01  e=1.921E+00  Homo sapiens
  6kzb-assembly2_C  TM=5.208E-01  e=5.344E+00  Homo sapiens

pLDDT: mean 94.03, std 6.87, range [56.53, 98.5]